Protein AF-0000000069929877 (afdb_homodimer)

pLDDT: mean 87.87, std 16.3, range [26.59, 98.19]

Solvent-accessible surface area (backbone atoms only — not comparable to full-atom values): 12595 Å² total; per-residue (Å²): 92,27,38,34,35,33,43,46,73,40,56,83,46,68,69,55,29,47,52,49,18,48,50,38,52,77,65,57,49,40,29,42,38,39,31,21,38,48,36,64,62,85,49,71,63,65,52,56,63,29,50,81,60,89,61,72,45,72,52,72,32,52,19,86,49,88,77,20,17,38,38,38,38,32,30,53,82,47,44,39,78,74,48,73,51,72,51,88,49,36,39,39,41,32,29,21,42,67,80,71,38,62,36,34,40,35,42,33,49,54,79,78,57,74,63,63,60,64,80,101,93,27,37,35,36,33,44,46,73,40,56,83,47,67,69,55,30,47,53,50,18,47,50,37,52,76,64,57,49,39,30,39,39,40,31,21,38,47,35,64,63,87,49,73,63,66,54,58,62,28,49,81,61,89,61,71,45,73,51,73,30,52,19,86,49,88,80,20,18,39,37,40,39,32,29,55,83,47,44,39,77,74,47,74,52,72,52,86,51,35,39,39,40,31,28,22,42,68,80,71,38,61,38,34,40,36,41,33,49,54,78,81,56,74,64,64,60,65,80,102

InterPro domains:
  IPR004808 AP endonuclease 1 [PTHR22748] (1-114)
  IPR036691 Endonuclease/exonuclease/phosphatase superfamily [G3DSA:3.60.10.10] (1-120)
  IPR036691 Endonuclease/exonuclease/phosphatase superfamily [SSF56219] (1-114)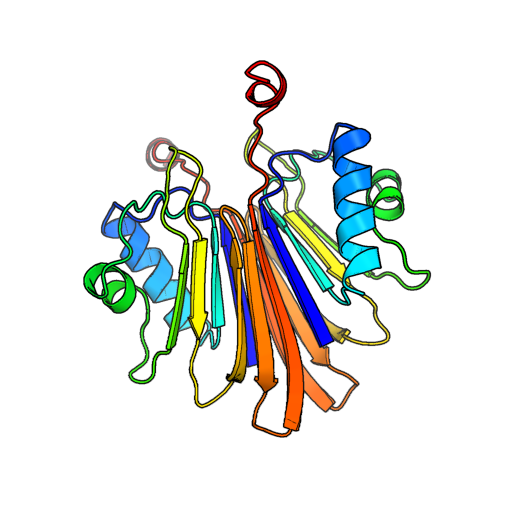

Nearest PDB structures (foldseek):
  2v0r-assembly2_B  TM=7.976E-01  e=5.842E-07  Homo sapiens
  6bov-assembly1_A  TM=6.792E-01  e=7.422E-05  Homo sapiens
  2j63-assembly2_B  TM=7.238E-01  e=2.782E-04  Leishmania major
  7cd5-assembly1_A  TM=6.668E-01  e=5.918E-04  Mus musculus
  5wn5-assembly2_A  TM=6.372E-01  e=1.110E-03  Homo sapiens

Sequence (240 aa):
MKTLSWNIRGVGRPEKRRKIRNLLLDKAIDMALLQETKQSSTTNLWVKSIWPRDKIELMSVDAVGPADGLICIWDPEVFQLSECCSSRNLILLSGKIHNSFDYVIVNTYAPNDVLRRRKLMKTLSWNIRGVGRPEKRRKIRNLLLDKAIDMALLQETKQSSTTNLWVKSIWPRDKIELMSVDAVGPADGLICIWDPEVFQLSECCSSRNLILLSGKIHNSFDYVIVNTYAPNDVLRRRKL

Organism: Camellia sinensis (NCBI:txid4442)

Structure (mmCIF, N/CA/C/O backbone):
data_AF-0000000069929877-model_v1
#
loop_
_entity.id
_entity.type
_entity.pdbx_description
1 polymer 'Endonuclease/exonuclease/phosphatase domain-containing protein'
#
loop_
_atom_site.group_PDB
_atom_site.id
_atom_site.type_symbol
_atom_site.label_atom_id
_atom_site.label_alt_id
_atom_site.label_comp_id
_atom_site.label_asym_id
_atom_site.label_entity_id
_atom_site.label_seq_id
_atom_site.pdbx_PDB_ins_code
_atom_site.Cartn_x
_atom_site.Cartn_y
_atom_site.Cartn_z
_atom_site.occupancy
_atom_site.B_iso_or_equiv
_atom_site.auth_seq_id
_atom_site.auth_comp_id
_atom_site.auth_asym_id
_atom_site.auth_atom_id
_atom_site.pdbx_PDB_model_num
ATOM 1 N N . MET A 1 1 ? -1.826 -10.406 -11.586 1 95.69 1 MET A N 1
ATOM 2 C CA . MET A 1 1 ? -2.469 -9.625 -10.531 1 95.69 1 MET A CA 1
ATOM 3 C C . MET A 1 1 ? -1.85 -8.234 -10.43 1 95.69 1 MET A C 1
ATOM 5 O O . MET A 1 1 ? -0.633 -8.086 -10.555 1 95.69 1 MET A O 1
ATOM 9 N N . LYS A 1 2 ? -2.686 -7.227 -10.32 1 97.75 2 LYS A N 1
ATOM 10 C CA . LYS A 1 2 ? -2.26 -5.836 -10.203 1 97.75 2 LYS A CA 1
ATOM 11 C C . LYS A 1 2 ? -2.76 -5.219 -8.898 1 97.75 2 LYS A C 1
ATOM 13 O O . LYS A 1 2 ? -3.963 -5.199 -8.633 1 97.75 2 LYS A O 1
ATOM 18 N N . THR A 1 3 ? -1.791 -4.707 -8.055 1 98.19 3 THR A N 1
ATOM 19 C CA . THR A 1 3 ? -2.131 -4.152 -6.75 1 98.19 3 THR A CA 1
ATOM 20 C C . THR A 1 3 ? -1.752 -2.676 -6.676 1 98.19 3 THR A C 1
ATOM 22 O O . THR A 1 3 ? -0.678 -2.281 -7.133 1 98.19 3 THR A O 1
ATOM 25 N N . LEU A 1 4 ? -2.621 -1.92 -6.117 1 97.94 4 LEU A N 1
ATOM 26 C CA . LEU A 1 4 ? -2.379 -0.5 -5.879 1 97.94 4 LEU A CA 1
ATOM 27 C C . LEU A 1 4 ? -2.293 -0.205 -4.387 1 97.94 4 LEU A C 1
ATOM 29 O O . LEU A 1 4 ? -3.158 -0.625 -3.615 1 97.94 4 LEU A O 1
ATOM 33 N N . SER A 1 5 ? -1.231 0.394 -3.973 1 97.81 5 SER A N 1
ATOM 34 C CA . SER A 1 5 ? -1.105 0.993 -2.648 1 97.81 5 SER A CA 1
ATOM 35 C C . SER A 1 5 ? -1.141 2.516 -2.725 1 97.81 5 SER A C 1
ATOM 37 O O . SER A 1 5 ? -0.327 3.127 -3.42 1 97.81 5 SER A O 1
ATOM 39 N N . TRP A 1 6 ? -2.07 3.15 -1.979 1 96.06 6 TRP A N 1
ATOM 40 C CA . TRP A 1 6 ? -2.279 4.582 -2.162 1 96.06 6 TRP A CA 1
ATOM 41 C C . TRP A 1 6 ? -2.613 5.258 -0.838 1 96.06 6 TRP A C 1
ATOM 43 O O . TRP A 1 6 ? -3.656 4.984 -0.24 1 96.06 6 TRP A O 1
ATOM 53 N N . ASN A 1 7 ? -1.769 6.121 -0.373 1 93.94 7 ASN A N 1
ATOM 54 C CA . ASN A 1 7 ? -2.184 7.074 0.651 1 93.94 7 ASN A CA 1
ATOM 55 C C . ASN A 1 7 ? -3.025 8.203 0.06 1 93.94 7 ASN A C 1
ATOM 57 O O . ASN A 1 7 ? -2.484 9.148 -0.518 1 93.94 7 ASN A O 1
ATOM 61 N N . ILE A 1 8 ? -4.297 8.164 0.306 1 91.5 8 ILE A N 1
ATOM 62 C CA . ILE A 1 8 ? -5.203 9.016 -0.462 1 91.5 8 ILE A CA 1
ATOM 63 C C . ILE A 1 8 ? -5.461 10.312 0.296 1 91.5 8 ILE A C 1
ATOM 65 O O . ILE A 1 8 ? -5.914 11.297 -0.288 1 91.5 8 ILE A O 1
ATOM 69 N N . ARG A 1 9 ? -5.32 10.328 1.611 1 88.56 9 ARG A N 1
ATOM 70 C CA . ARG A 1 9 ? -5.508 11.508 2.451 1 88.56 9 ARG A CA 1
ATOM 71 C C . ARG A 1 9 ? -6.918 12.07 2.299 1 88.56 9 ARG A C 1
ATOM 73 O O . ARG A 1 9 ? -7.09 13.266 2.055 1 88.56 9 ARG A O 1
ATOM 80 N N . GLY A 1 10 ? -7.816 11.219 2.363 1 90.12 10 GLY A N 1
ATOM 81 C CA . GLY A 1 10 ? -9.219 11.594 2.299 1 90.12 10 GLY A CA 1
ATOM 82 C C . GLY A 1 10 ? -9.891 11.18 1.005 1 90.12 10 GLY A C 1
ATOM 83 O O . GLY A 1 10 ? -9.305 11.289 -0.071 1 90.12 10 GLY A O 1
ATOM 84 N N . VAL A 1 11 ? -11.156 10.75 1.059 1 89 11 VAL A N 1
ATOM 85 C CA . VAL A 1 11 ? -11.898 10.328 -0.122 1 89 11 VAL A CA 1
ATOM 86 C C . VAL A 1 11 ? -13.227 11.086 -0.189 1 89 11 VAL A C 1
ATOM 88 O O . VAL A 1 11 ? -14.156 10.664 -0.886 1 89 11 VAL A O 1
ATOM 91 N N . GLY A 1 12 ? -13.305 12.164 0.506 1 85.19 12 GLY A N 1
ATOM 92 C CA . GLY A 1 12 ? -14.562 12.867 0.657 1 85.19 12 GLY A CA 1
ATOM 93 C C . GLY A 1 12 ? -14.961 13.656 -0.58 1 85.19 12 GLY A C 1
ATOM 94 O O . GLY A 1 12 ? -16.141 13.883 -0.827 1 85.19 12 GLY A O 1
ATOM 95 N N . ARG A 1 13 ? -14.102 14.055 -1.345 1 87.88 13 ARG A N 1
ATOM 96 C CA . ARG A 1 13 ? -14.391 14.859 -2.525 1 87.88 13 ARG A CA 1
ATOM 97 C C . ARG A 1 13 ? -14.68 13.977 -3.734 1 87.88 13 ARG A C 1
ATOM 99 O O . ARG A 1 13 ? -13.914 13.062 -4.043 1 87.88 13 ARG A O 1
ATOM 106 N N . PRO A 1 14 ? -15.711 14.305 -4.438 1 90.44 14 PRO A N 1
ATOM 107 C CA . PRO A 1 14 ? -16.078 13.508 -5.609 1 90.44 14 PRO A CA 1
ATOM 108 C C . PRO A 1 14 ? -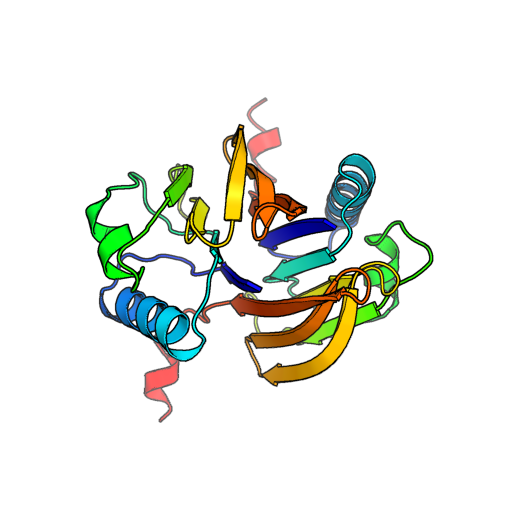14.977 13.469 -6.668 1 90.44 14 PRO A C 1
ATOM 110 O O . PRO A 1 14 ? -14.789 12.445 -7.332 1 90.44 14 PRO A O 1
ATOM 113 N N . GLU A 1 15 ? -14.336 14.555 -6.793 1 90.69 15 GLU A N 1
ATOM 114 C CA . GLU A 1 15 ? -13.266 14.617 -7.781 1 90.69 15 GLU A CA 1
ATOM 115 C C . GLU A 1 15 ? -12.164 13.609 -7.465 1 90.69 15 GLU A C 1
ATOM 117 O O . GLU A 1 15 ? -11.633 12.961 -8.367 1 90.69 15 GLU A O 1
ATOM 122 N N . LYS A 1 16 ? -11.922 13.555 -6.234 1 90.44 16 LYS A N 1
ATOM 123 C CA . LYS A 1 16 ? -10.898 12.609 -5.809 1 90.44 16 LYS A CA 1
ATOM 124 C C . LYS A 1 16 ? -11.359 11.164 -6.023 1 90.44 16 LYS A C 1
ATOM 126 O O . LYS A 1 16 ? -10.586 10.328 -6.496 1 90.44 16 LYS A O 1
ATOM 131 N N . ARG A 1 17 ? -12.531 10.898 -5.746 1 92.94 17 ARG A N 1
ATOM 132 C CA . ARG A 1 17 ? -13.078 9.562 -5.957 1 92.94 17 ARG A CA 1
ATOM 133 C C . ARG A 1 17 ? -13.031 9.18 -7.43 1 92.94 17 ARG A C 1
ATOM 135 O O . ARG A 1 17 ? -12.711 8.039 -7.77 1 92.94 17 ARG A O 1
ATOM 142 N N . ARG A 1 18 ? -13.289 10.094 -8.227 1 93.62 18 ARG A N 1
ATOM 143 C CA . ARG A 1 18 ? -13.242 9.852 -9.664 1 93.62 18 ARG A CA 1
ATOM 144 C C . ARG A 1 18 ? -11.82 9.531 -10.109 1 93.62 18 ARG A C 1
ATOM 146 O O . ARG A 1 18 ? -11.609 8.656 -10.953 1 93.62 18 ARG A O 1
ATOM 153 N N . LYS A 1 19 ? -10.906 10.273 -9.578 1 92.06 19 LYS A N 1
ATOM 154 C CA . LYS A 1 19 ? -9.508 10.031 -9.898 1 92.06 19 LYS A CA 1
ATOM 155 C C . LYS A 1 19 ? -9.086 8.625 -9.492 1 92.06 19 LYS A C 1
ATOM 157 O O . LYS A 1 19 ? -8.398 7.93 -10.25 1 92.06 19 LYS A O 1
ATOM 162 N N . ILE A 1 20 ? -9.539 8.234 -8.359 1 93.94 20 ILE A N 1
ATOM 163 C CA . ILE A 1 20 ? -9.234 6.895 -7.871 1 93.94 20 ILE A CA 1
ATOM 164 C C . ILE A 1 20 ? -9.867 5.855 -8.797 1 93.94 20 ILE A C 1
ATOM 166 O O . ILE A 1 20 ? -9.18 4.938 -9.258 1 93.94 20 ILE A O 1
ATOM 170 N N . ARG A 1 21 ? -11.062 6.047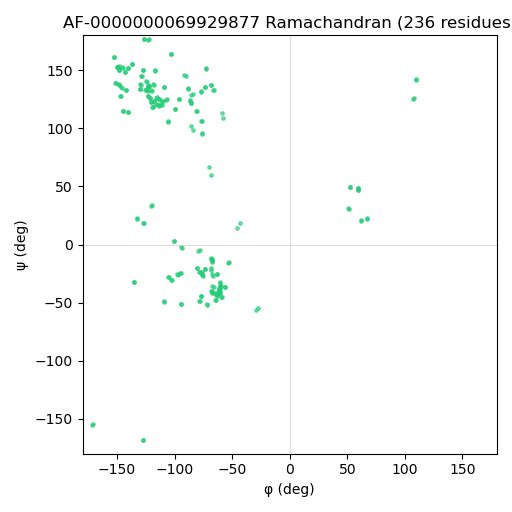 -9.102 1 96 21 ARG A N 1
ATOM 171 C CA . ARG A 1 21 ? -11.773 5.113 -9.969 1 96 21 ARG A CA 1
ATOM 172 C C . ARG A 1 21 ? -11.086 4.996 -11.328 1 96 21 ARG A C 1
ATOM 174 O O . ARG A 1 21 ? -10.922 3.893 -11.852 1 96 21 ARG A O 1
ATOM 181 N N . ASN A 1 22 ? -10.742 6.145 -11.852 1 95.56 22 ASN A N 1
ATOM 182 C CA . ASN A 1 22 ? -10.102 6.148 -13.164 1 95.56 22 ASN A CA 1
ATOM 183 C C . ASN A 1 22 ? -8.773 5.402 -13.141 1 95.56 22 ASN A C 1
ATOM 185 O O . ASN A 1 22 ? -8.453 4.672 -14.078 1 95.56 22 ASN A O 1
ATOM 189 N N . LEU A 1 23 ? -8.039 5.637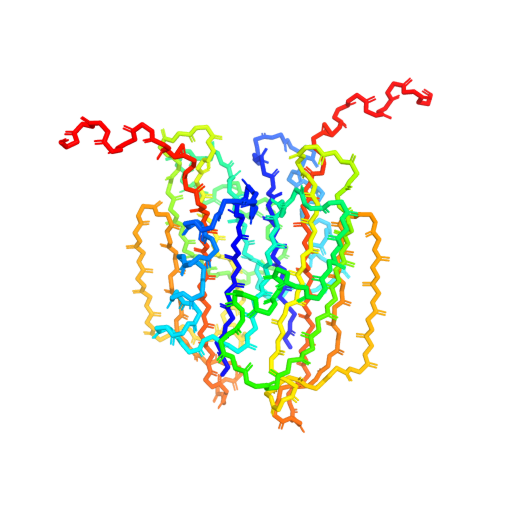 -12.117 1 93.31 23 LEU A N 1
ATOM 190 C CA . LEU A 1 23 ? -6.766 4.934 -12.008 1 93.31 23 LEU A CA 1
ATOM 191 C C . LEU A 1 23 ? -6.98 3.428 -11.898 1 93.31 23 LEU A C 1
ATOM 193 O O . LEU A 1 23 ? -6.281 2.648 -12.555 1 93.31 23 LEU A O 1
ATOM 197 N N . LEU A 1 24 ? -7.926 3.037 -11.102 1 96.5 24 LEU A N 1
ATOM 198 C CA . LEU A 1 24 ? -8.234 1.623 -10.922 1 96.5 24 LEU A CA 1
ATOM 199 C C . LEU A 1 24 ? -8.672 0.994 -12.242 1 96.5 24 LEU A C 1
ATOM 201 O O . LEU A 1 24 ? -8.289 -0.136 -12.555 1 96.5 24 LEU A O 1
ATOM 205 N N . LEU A 1 25 ? -9.422 1.751 -12.953 1 96.44 25 LEU A N 1
ATOM 206 C CA . LEU A 1 25 ? -9.922 1.282 -14.242 1 96.44 25 LEU A CA 1
ATOM 207 C C . LEU A 1 25 ? -8.805 1.233 -15.273 1 96.44 25 LEU A C 1
ATOM 209 O O . LEU A 1 25 ? -8.594 0.204 -15.922 1 96.44 25 LEU A O 1
ATOM 213 N N . ASP A 1 26 ? -8.094 2.334 -15.406 1 94.75 26 ASP A N 1
ATOM 214 C CA . ASP A 1 26 ? -7.059 2.488 -16.422 1 94.75 26 ASP A CA 1
ATOM 215 C C . ASP A 1 26 ? -5.965 1.436 -16.266 1 94.75 26 ASP A C 1
ATOM 217 O O . ASP A 1 26 ? -5.445 0.912 -17.25 1 94.75 26 ASP A O 1
ATOM 221 N N . LYS A 1 27 ? -5.688 1.126 -15.047 1 94.44 27 LYS A N 1
ATOM 222 C CA . LYS A 1 27 ? -4.586 0.201 -14.797 1 94.44 27 LYS A CA 1
ATOM 223 C C . LYS A 1 27 ? -5.102 -1.206 -14.516 1 94.44 27 LYS A C 1
ATOM 225 O O . LYS A 1 27 ? -4.32 -2.111 -14.219 1 94.44 27 LYS A O 1
ATOM 230 N N . ALA A 1 28 ? -6.426 -1.382 -14.602 1 96.94 28 ALA A N 1
ATOM 231 C CA . ALA A 1 28 ? -7.066 -2.676 -14.391 1 96.94 28 ALA A CA 1
ATOM 232 C C . ALA A 1 28 ? -6.625 -3.291 -13.062 1 96.94 28 ALA A C 1
ATOM 234 O O . ALA A 1 28 ? -6.219 -4.453 -13.016 1 96.94 28 ALA A O 1
ATOM 235 N N . ILE A 1 29 ? -6.699 -2.547 -12.055 1 97.94 29 ILE A N 1
ATOM 236 C CA . ILE A 1 29 ? -6.246 -2.951 -10.727 1 97.94 29 ILE A CA 1
ATOM 237 C C . ILE A 1 29 ? -7.156 -4.047 -10.18 1 97.94 29 ILE A C 1
ATOM 239 O O . ILE A 1 29 ? -8.383 -3.957 -10.289 1 97.94 29 ILE A O 1
ATOM 243 N N . ASP A 1 30 ? -6.5 -5.07 -9.562 1 98.19 30 ASP A N 1
ATOM 244 C CA . ASP A 1 30 ? -7.238 -6.195 -8.992 1 98.19 30 ASP A CA 1
ATOM 245 C C . ASP A 1 30 ? -7.441 -6.012 -7.492 1 98.19 30 ASP A C 1
ATOM 247 O O . ASP A 1 30 ? -8.344 -6.613 -6.906 1 98.19 30 ASP A O 1
ATOM 251 N N . MET A 1 31 ? -6.59 -5.277 -6.855 1 98.19 31 MET A N 1
ATOM 252 C CA . MET A 1 31 ? -6.602 -5.047 -5.414 1 98.19 31 MET A CA 1
ATOM 253 C C . MET A 1 31 ? -6.098 -3.646 -5.082 1 98.19 31 MET A C 1
ATOM 255 O O . MET A 1 31 ? -5.043 -3.232 -5.559 1 98.19 31 MET A O 1
ATOM 259 N N . ALA A 1 32 ? -6.859 -2.916 -4.316 1 98.06 32 ALA A N 1
ATOM 260 C CA . ALA A 1 32 ? -6.488 -1.567 -3.896 1 98.06 32 ALA A CA 1
ATOM 261 C C . ALA A 1 32 ? -6.344 -1.484 -2.379 1 98.06 32 ALA A C 1
ATOM 263 O O . ALA A 1 32 ? -7.25 -1.875 -1.64 1 98.06 32 ALA A O 1
ATOM 264 N N . LEU A 1 33 ? -5.18 -1.049 -1.915 1 97.88 33 LEU A N 1
ATOM 265 C CA . LEU A 1 33 ? -4.887 -0.775 -0.511 1 97.88 33 LEU A CA 1
ATOM 266 C C . LEU A 1 33 ? -4.832 0.726 -0.25 1 97.88 33 LEU A C 1
ATOM 268 O O . LEU A 1 33 ? -3.863 1.39 -0.631 1 97.88 33 LEU A O 1
ATOM 272 N N . LEU A 1 34 ? -5.863 1.229 0.389 1 95.88 34 LEU A N 1
ATOM 273 C CA . LEU A 1 34 ? -5.949 2.668 0.606 1 95.88 34 LEU A CA 1
ATOM 274 C C . LEU A 1 34 ? -5.734 3.01 2.076 1 95.88 34 LEU A C 1
ATOM 276 O O . LEU A 1 34 ? -6.242 2.314 2.961 1 95.88 34 LEU A O 1
ATOM 280 N N . GLN A 1 35 ? -4.969 3.994 2.316 1 94 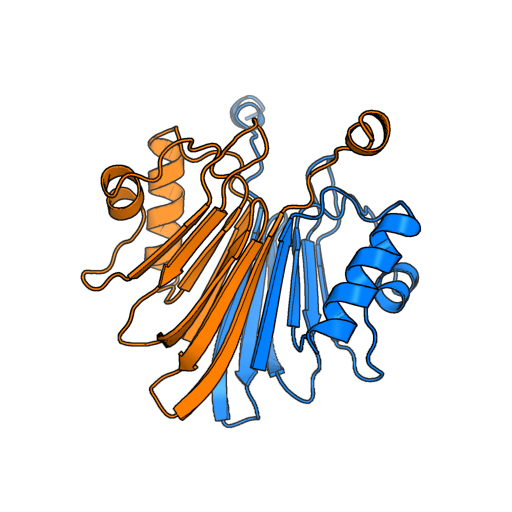35 GLN A N 1
ATOM 281 C CA . GLN A 1 35 ? -4.711 4.508 3.658 1 94 35 GLN A CA 1
ATOM 282 C C . GLN A 1 35 ? -5.207 5.941 3.803 1 94 35 GLN A C 1
ATOM 284 O O . GLN A 1 35 ? -5.262 6.688 2.82 1 94 35 GLN A O 1
ATOM 289 N N . GLU A 1 36 ? -5.621 6.336 5.023 1 91 36 GLU A N 1
ATOM 290 C CA . GLU A 1 36 ? -6.117 7.652 5.406 1 91 36 GLU A CA 1
ATOM 291 C C . GLU A 1 36 ? -7.352 8.039 4.598 1 91 36 GLU A C 1
ATOM 293 O O . GLU A 1 36 ? -7.414 9.133 4.035 1 91 36 GLU A O 1
ATOM 298 N N . THR A 1 37 ? -8.242 7.195 4.516 1 92.19 37 THR A N 1
ATOM 299 C CA . THR A 1 37 ? -9.492 7.48 3.824 1 92.19 37 THR A CA 1
ATOM 300 C C . THR A 1 37 ? -10.258 8.602 4.527 1 92.19 37 THR A C 1
ATOM 302 O O . THR A 1 37 ? -11.086 9.273 3.912 1 92.19 37 THR A O 1
ATOM 305 N N . LYS A 1 38 ? -10.008 8.773 5.832 1 89.56 38 LYS A N 1
ATOM 306 C CA . LYS A 1 38 ? -10.602 9.789 6.695 1 89.56 38 LYS A CA 1
ATOM 307 C C . LYS A 1 38 ? -12.117 9.609 6.785 1 89.56 38 LYS A C 1
ATOM 309 O O . LYS A 1 38 ? -12.844 10.562 7.07 1 89.56 38 LYS A O 1
ATOM 314 N N . GLN A 1 39 ? -12.508 8.336 6.441 1 88.31 39 GLN A N 1
ATOM 315 C CA . GLN A 1 39 ? -13.93 8.016 6.516 1 88.31 39 GLN A CA 1
ATOM 316 C C . GLN A 1 39 ? -14.273 7.34 7.84 1 88.31 39 GLN A C 1
ATOM 318 O O . GLN A 1 39 ? -13.672 6.324 8.195 1 88.31 39 GLN A O 1
ATOM 323 N N . SER A 1 40 ? -15.234 7.859 8.594 1 84.38 40 SER A N 1
ATOM 324 C CA . SER A 1 40 ? -15.656 7.316 9.883 1 84.38 40 SER A CA 1
ATOM 325 C C . SER A 1 40 ? -16.594 6.129 9.695 1 84.38 40 SER A C 1
ATOM 327 O O . SER A 1 40 ? -16.812 5.352 10.633 1 84.38 40 SER A O 1
ATOM 329 N N . SER A 1 41 ? -17.141 6.043 8.641 1 80.12 41 SER A N 1
ATOM 330 C CA . SER A 1 41 ? -18 4.902 8.336 1 80.12 41 SER A CA 1
ATOM 331 C C . SER A 1 41 ? -17.812 4.445 6.895 1 80.12 41 SER A C 1
ATOM 333 O O . SER A 1 41 ? -17.875 5.25 5.965 1 80.12 41 SER A O 1
ATOM 335 N N . THR A 1 42 ? -17.281 3.227 6.938 1 67.12 42 THR A N 1
ATOM 336 C CA . THR A 1 42 ? -17.172 2.668 5.594 1 67.12 42 THR A CA 1
ATOM 337 C C . THR A 1 42 ? -18.547 2.197 5.098 1 67.12 42 THR A C 1
ATOM 339 O O . THR A 1 42 ? -19.141 1.288 5.676 1 67.12 42 THR A O 1
ATOM 342 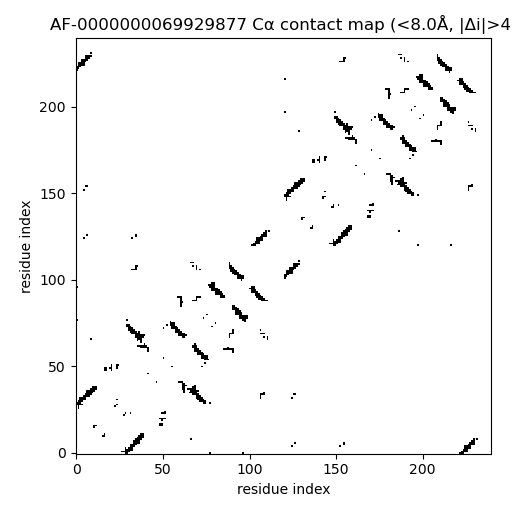N N . THR A 1 43 ? -19.125 3.111 4.352 1 67.94 43 THR A N 1
ATOM 343 C CA . THR A 1 43 ? -20.391 2.705 3.732 1 67.94 43 THR A CA 1
ATOM 344 C C . THR A 1 43 ? -20.141 2.115 2.348 1 67.94 43 THR A C 1
ATOM 346 O O . THR A 1 43 ? -19.156 2.453 1.688 1 67.94 43 THR A O 1
ATOM 349 N N . ASN A 1 44 ? -20.922 1.211 2.051 1 69.88 44 ASN A N 1
ATOM 350 C CA . ASN A 1 44 ? -20.891 0.599 0.726 1 69.88 44 ASN A CA 1
ATOM 351 C C . ASN A 1 44 ? -21 1.647 -0.379 1 69.88 44 ASN A C 1
ATOM 353 O O . ASN A 1 44 ? -20.438 1.466 -1.465 1 69.88 44 ASN A O 1
ATOM 357 N N . LEU A 1 45 ? -21.422 2.85 -0.04 1 76.19 45 LEU A N 1
ATOM 358 C CA . LEU A 1 45 ? -21.75 3.795 -1.104 1 76.19 45 LEU A CA 1
ATOM 359 C C . LEU A 1 45 ? -20.484 4.406 -1.69 1 76.19 45 LEU A C 1
ATOM 361 O O . LEU A 1 45 ? -20.281 4.387 -2.908 1 76.19 45 LEU A O 1
ATOM 365 N N . TRP A 1 46 ? -19.625 4.867 -0.883 1 85.19 46 TRP A N 1
ATOM 366 C CA . TRP A 1 46 ? -18.484 5.535 -1.5 1 85.19 46 TRP A CA 1
ATOM 367 C C . TRP A 1 46 ? -17.516 4.52 -2.082 1 85.19 46 TRP A C 1
ATOM 369 O O . TRP A 1 46 ? -16.828 4.801 -3.074 1 85.19 46 TRP A O 1
ATOM 379 N N . VAL A 1 47 ? -17.484 3.309 -1.591 1 90.75 47 VAL A N 1
ATOM 380 C CA . VAL A 1 47 ? -16.594 2.27 -2.096 1 90.75 47 VAL A CA 1
ATOM 381 C C . VAL A 1 47 ? -17 1.875 -3.51 1 90.75 47 VAL A C 1
ATOM 383 O O . VAL A 1 47 ? -16.156 1.725 -4.395 1 90.75 47 VAL A O 1
ATOM 386 N N . LYS A 1 48 ? -18.297 1.804 -3.701 1 90.75 48 LYS A N 1
ATOM 387 C CA . LYS A 1 48 ? -18.812 1.459 -5.027 1 90.75 48 LYS A CA 1
ATOM 388 C C . LYS A 1 48 ? -18.5 2.562 -6.035 1 90.75 48 LYS A C 1
ATOM 390 O O . LYS A 1 48 ? -18.375 2.297 -7.234 1 90.75 48 LYS A O 1
ATOM 395 N N . SER A 1 49 ? -18.375 3.736 -5.496 1 93.19 49 SER A N 1
ATOM 396 C CA . SER A 1 49 ? -18.094 4.855 -6.391 1 93.19 49 SER A CA 1
ATOM 397 C C . SER A 1 49 ? -16.656 4.816 -6.895 1 93.19 49 SER A C 1
ATOM 399 O O . SER A 1 49 ? -16.344 5.391 -7.938 1 93.19 49 SER A O 1
ATOM 401 N N . ILE A 1 50 ? -15.758 4.141 -6.223 1 94.94 50 ILE A N 1
ATOM 402 C CA . ILE A 1 50 ? -14.367 4.156 -6.656 1 94.94 50 ILE A CA 1
ATOM 403 C C . ILE A 1 50 ? -14.016 2.826 -7.32 1 94.94 50 ILE A C 1
ATOM 405 O O . ILE A 1 50 ? -13.117 2.764 -8.164 1 94.94 50 ILE A O 1
ATOM 409 N N . TRP A 1 51 ? -14.625 1.748 -6.992 1 97.06 51 TRP A N 1
ATOM 410 C CA . TRP A 1 51 ? -14.297 0.423 -7.508 1 97.06 51 TRP A CA 1
ATOM 411 C C . TRP A 1 51 ? -15.016 0.164 -8.828 1 97.06 51 TRP A C 1
ATOM 413 O O . TRP A 1 51 ? -16.25 0.109 -8.883 1 97.06 51 TRP A O 1
ATOM 423 N N . PRO A 1 52 ? -14.344 -0.116 -9.898 1 95.94 52 PRO A N 1
ATOM 424 C CA . PRO A 1 52 ? -14.969 -0.107 -11.227 1 95.94 52 PRO A CA 1
ATOM 425 C C . PRO A 1 52 ? -15.461 -1.487 -11.656 1 95.94 52 PRO A C 1
ATOM 427 O O . PRO A 1 52 ? -16.016 -1.635 -12.742 1 95.94 52 PRO A O 1
ATOM 430 N N . ARG A 1 53 ? -15.289 -2.514 -10.922 1 95.06 53 ARG A N 1
ATOM 431 C CA . ARG A 1 53 ? -15.664 -3.863 -11.328 1 95.06 53 ARG A CA 1
ATOM 432 C C . ARG A 1 53 ? -16.953 -4.309 -10.641 1 95.06 53 ARG A C 1
ATOM 434 O O . ARG A 1 53 ? -17.344 -3.734 -9.625 1 95.06 53 ARG A O 1
ATOM 441 N N . ASP A 1 54 ? -17.531 -5.34 -11.18 1 94.19 54 ASP A N 1
ATOM 442 C CA . ASP A 1 54 ? -18.797 -5.844 -10.641 1 94.19 54 ASP A CA 1
ATOM 443 C C . ASP A 1 54 ? -18.562 -6.648 -9.367 1 94.19 54 ASP A C 1
ATOM 445 O O . ASP A 1 54 ? -19.281 -6.465 -8.375 1 94.19 54 ASP A O 1
ATOM 449 N N . LYS A 1 55 ? -17.562 -7.492 -9.43 1 96.31 55 LYS A N 1
ATOM 450 C CA . LYS A 1 55 ? -17.234 -8.305 -8.258 1 96.31 55 LYS A CA 1
ATOM 451 C C . LYS A 1 55 ? -16.344 -7.547 -7.285 1 96.31 55 LYS A C 1
ATOM 453 O O . LYS A 1 55 ? -15.375 -6.898 -7.699 1 96.31 55 LYS A O 1
ATOM 458 N N . ILE A 1 56 ? -16.797 -7.57 -6.055 1 96.19 56 ILE A N 1
ATOM 459 C CA . ILE A 1 56 ? -16.062 -6.77 -5.07 1 96.19 56 ILE A CA 1
ATOM 460 C C . ILE A 1 56 ? -16.109 -7.461 -3.711 1 96.19 56 ILE A C 1
ATOM 462 O O . ILE A 1 56 ? -17.141 -8.016 -3.318 1 96.19 56 ILE A O 1
ATOM 466 N N . GLU A 1 57 ? -15 -7.508 -3.055 1 96.62 57 GLU A N 1
ATOM 467 C CA . GLU A 1 57 ? -14.875 -7.723 -1.617 1 96.62 57 GLU A CA 1
ATOM 468 C C . GLU A 1 57 ? -14.016 -6.641 -0.969 1 96.62 57 GLU A C 1
ATOM 470 O O . GLU A 1 57 ? -13.195 -6.012 -1.637 1 96.62 57 GLU A O 1
ATOM 475 N N . LEU A 1 58 ? -14.297 -6.352 0.281 1 96.31 58 LEU A N 1
ATOM 476 C CA . LEU A 1 58 ? -13.531 -5.293 0.934 1 96.31 58 LEU A CA 1
ATOM 477 C C . LEU A 1 58 ? -13.422 -5.547 2.434 1 96.31 58 LEU A C 1
ATOM 479 O O . LEU A 1 58 ? -14.203 -6.32 2.994 1 96.31 58 LEU A O 1
ATOM 483 N N . MET A 1 59 ? -12.43 -5.074 3.004 1 95.31 59 MET A N 1
ATOM 484 C CA . MET A 1 59 ? -12.219 -4.934 4.441 1 95.31 59 MET A CA 1
ATOM 485 C C . MET A 1 59 ? -11.773 -3.521 4.793 1 95.31 59 MET A C 1
ATOM 487 O O . MET A 1 59 ? -10.922 -2.947 4.109 1 95.31 59 MET A O 1
ATOM 491 N N . SER A 1 60 ? -12.414 -2.967 5.855 1 94.75 60 SER A N 1
ATOM 492 C CA . SER A 1 60 ? -12.078 -1.586 6.188 1 94.75 60 SER A CA 1
ATOM 493 C C . SER A 1 60 ? -11.922 -1.403 7.695 1 94.75 60 SER A C 1
ATOM 495 O O . SER A 1 60 ? -12.414 -2.221 8.477 1 94.75 60 SER A O 1
ATOM 497 N N . VAL A 1 61 ? -11.18 -0.423 8.031 1 92.5 61 VAL A N 1
ATOM 498 C CA . VAL A 1 61 ? -11.086 0.125 9.383 1 92.5 61 VAL A CA 1
ATOM 499 C C . VAL A 1 61 ? -11.469 1.604 9.367 1 92.5 61 VAL A C 1
ATOM 501 O O . VAL A 1 61 ? -10.875 2.396 8.633 1 92.5 61 VAL A O 1
ATOM 504 N N . ASP A 1 62 ? -12.398 1.921 10.203 1 90.88 62 ASP A N 1
ATOM 505 C CA . ASP A 1 62 ? -12.938 3.277 10.211 1 90.88 62 ASP A CA 1
ATOM 506 C C . ASP A 1 62 ? -11.938 4.262 10.812 1 90.88 62 ASP A C 1
ATOM 508 O O . ASP A 1 62 ? -11.188 3.91 11.727 1 90.88 62 ASP A O 1
ATOM 512 N N . ALA A 1 63 ? -12.125 5.465 10.289 1 89.19 63 ALA A N 1
ATOM 513 C CA . ALA A 1 63 ? -11.297 6.527 10.859 1 89.19 63 ALA A CA 1
ATOM 514 C C . ALA A 1 63 ? -11.836 6.977 12.211 1 89.19 63 ALA A C 1
ATOM 516 O O . ALA A 1 63 ? -13.047 7.164 12.375 1 89.19 63 ALA A O 1
ATOM 517 N N . VAL A 1 64 ? -10.914 7.039 13.102 1 82.19 64 VAL A N 1
ATOM 518 C CA . VAL A 1 64 ? -11.25 7.617 14.398 1 82.19 64 VAL A CA 1
ATOM 519 C C . VAL A 1 64 ? -10.703 9.039 14.492 1 82.19 64 VAL A C 1
ATOM 521 O O . VAL A 1 64 ? -11.344 9.922 15.07 1 82.19 64 VAL A O 1
ATOM 524 N N . GLY A 1 65 ? -9.531 9.352 13.781 1 79.06 65 GLY A N 1
ATOM 525 C CA . GLY A 1 65 ? -8.922 10.664 13.688 1 79.06 65 GLY A CA 1
ATOM 526 C C . GLY A 1 65 ? -8.68 11.109 12.258 1 79.06 65 GLY A C 1
ATOM 527 O O . GLY A 1 65 ? -9 10.391 11.312 1 79.06 65 GLY A O 1
ATOM 528 N N . PRO A 1 66 ? -8.195 12.297 12.109 1 74.62 66 PRO A N 1
ATOM 529 C CA . PRO A 1 66 ? -8.078 12.938 10.797 1 74.62 66 PRO A CA 1
ATOM 530 C C . PRO A 1 66 ? -7.055 12.258 9.898 1 74.62 66 PRO A C 1
ATOM 532 O O . PRO A 1 66 ? -7.027 12.5 8.688 1 74.62 66 PRO A O 1
ATOM 535 N N . ALA A 1 67 ? -6.301 11.422 10.492 1 70.38 67 ALA A N 1
ATOM 536 C CA . ALA A 1 67 ? -5.262 10.766 9.703 1 70.38 67 ALA A CA 1
ATOM 537 C C . ALA A 1 67 ? -5.441 9.25 9.719 1 70.38 67 ALA A C 1
ATOM 539 O O . ALA A 1 67 ? -4.469 8.5 9.617 1 70.38 67 ALA A O 1
ATOM 540 N N . ASP A 1 68 ? -6.758 8.938 9.773 1 85 68 ASP A N 1
ATOM 541 C CA . ASP A 1 68 ? -7.031 7.512 9.945 1 85 68 ASP A CA 1
ATOM 542 C C . ASP A 1 68 ? -7.914 6.984 8.812 1 85 68 ASP A C 1
ATOM 544 O O . ASP A 1 68 ? -8.312 7.738 7.926 1 85 68 ASP A O 1
ATOM 548 N N . GLY A 1 69 ? -8.094 5.629 8.914 1 92.12 69 GLY A N 1
ATOM 549 C CA . GLY A 1 69 ? -8.969 4.953 7.973 1 92.12 69 GLY A CA 1
ATOM 550 C C . GLY A 1 69 ? -8.227 4.098 6.965 1 92.12 69 GLY A C 1
ATOM 551 O O . GLY A 1 69 ? -7.328 4.586 6.277 1 92.12 69 GLY A O 1
ATOM 552 N N . LEU A 1 70 ? -8.594 2.891 6.895 1 95.06 70 LEU A N 1
ATOM 553 C CA . LEU A 1 70 ? -8.016 1.917 5.977 1 95.06 70 LEU A CA 1
ATOM 554 C C . LEU A 1 70 ? -9.102 1.199 5.184 1 95.06 70 LEU A C 1
ATOM 556 O O . LEU A 1 70 ? -10.188 0.942 5.703 1 95.06 70 LEU A O 1
ATOM 560 N N . ILE A 1 71 ? -8.727 0.928 3.975 1 95.69 71 ILE A N 1
ATOM 561 C CA . ILE A 1 71 ? -9.602 0.003 3.262 1 95.69 71 ILE A CA 1
ATOM 562 C C . ILE A 1 71 ? -8.781 -0.833 2.283 1 95.69 71 ILE A C 1
ATOM 564 O O . ILE A 1 71 ? -7.859 -0.323 1.646 1 95.69 71 ILE A O 1
ATOM 568 N N . CYS A 1 72 ? -9.062 -2.1 2.223 1 97.44 72 CYS A N 1
ATOM 569 C CA . CYS A 1 72 ? -8.633 -3.021 1.176 1 97.44 72 CYS A CA 1
ATOM 570 C C . CYS A 1 72 ? -9.812 -3.461 0.319 1 97.44 72 CYS A C 1
ATOM 572 O O . CYS A 1 72 ? -10.836 -3.914 0.843 1 97.44 72 CYS A O 1
ATOM 574 N N . ILE A 1 73 ? -9.695 -3.232 -0.957 1 97.56 73 ILE A N 1
ATOM 575 C CA . ILE A 1 73 ? -10.727 -3.635 -1.908 1 97.56 73 ILE A CA 1
ATOM 576 C C . ILE A 1 73 ? -10.117 -4.559 -2.965 1 97.56 73 ILE A C 1
ATOM 578 O O . ILE A 1 73 ? -9.031 -4.297 -3.475 1 97.56 73 ILE A O 1
ATOM 582 N N . TRP A 1 74 ? -10.852 -5.648 -3.283 1 97.88 74 TRP A N 1
ATOM 583 C CA . TRP A 1 74 ? -10.242 -6.527 -4.277 1 97.88 74 TRP A CA 1
ATOM 584 C C . TRP A 1 74 ? -11.305 -7.293 -5.055 1 97.88 74 TRP A C 1
ATOM 586 O O . TRP A 1 74 ? -12.477 -7.297 -4.676 1 97.88 74 TRP A O 1
ATOM 596 N N . ASP A 1 75 ? -10.922 -7.805 -6.203 1 97.94 75 ASP A N 1
ATOM 597 C CA . ASP A 1 75 ? -11.711 -8.734 -7.012 1 97.94 75 ASP A CA 1
ATOM 598 C C . ASP A 1 75 ? -11.586 -10.164 -6.48 1 97.94 75 ASP A C 1
ATOM 600 O O . ASP A 1 75 ? -10.516 -10.766 -6.559 1 97.94 75 ASP A O 1
ATOM 604 N N . PRO A 1 76 ? -12.688 -10.75 -5.988 1 97.56 76 PRO A N 1
ATOM 605 C CA . PRO A 1 76 ? -12.609 -12.086 -5.391 1 97.56 76 PRO A CA 1
ATOM 606 C C . PRO A 1 76 ? -12.305 -13.18 -6.418 1 97.56 76 PRO A C 1
ATOM 608 O O . PRO A 1 76 ? -11.961 -14.305 -6.047 1 97.56 76 PRO A O 1
ATOM 611 N N . GLU A 1 77 ? -12.391 -12.867 -7.664 1 97.12 77 GLU A N 1
ATOM 612 C CA . GLU A 1 77 ? -12.039 -13.836 -8.695 1 97.12 77 GLU A CA 1
ATOM 613 C C . GLU A 1 77 ? -10.523 -13.938 -8.867 1 97.12 77 GLU A C 1
ATOM 615 O O . GLU A 1 77 ? -10.023 -14.922 -9.406 1 97.12 77 GLU A O 1
ATOM 620 N N . VAL A 1 78 ? -9.875 -12.891 -8.484 1 96.69 78 VAL A N 1
ATOM 621 C CA . VAL A 1 78 ? -8.422 -12.867 -8.594 1 96.69 78 VAL A CA 1
ATOM 622 C C . VAL A 1 78 ? -7.797 -13.312 -7.27 1 96.69 78 VAL A C 1
ATOM 624 O O . VAL A 1 78 ? -6.918 -14.18 -7.25 1 96.69 78 VAL A O 1
ATOM 627 N N . PHE A 1 79 ? -8.211 -12.719 -6.188 1 97.69 79 PHE A N 1
ATOM 628 C CA . PHE A 1 79 ? -7.746 -13.047 -4.848 1 97.69 79 PHE A CA 1
ATOM 629 C C . PHE A 1 79 ? -8.867 -13.648 -4.012 1 97.69 79 PHE A C 1
ATOM 631 O O . PHE A 1 79 ? -9.891 -13.008 -3.783 1 97.69 79 PHE A O 1
ATOM 638 N N . GLN A 1 80 ? -8.641 -14.867 -3.584 1 98 80 GLN A N 1
ATOM 639 C CA . GLN A 1 80 ? -9.609 -15.555 -2.734 1 98 80 GLN A CA 1
ATOM 640 C C . GLN A 1 80 ? -9.195 -15.484 -1.267 1 98 80 GLN A C 1
ATOM 642 O O . GLN A 1 80 ? -8.203 -16.094 -0.867 1 98 80 GLN A O 1
ATOM 647 N N . LEU A 1 81 ? -9.969 -14.867 -0.496 1 98 81 LEU A N 1
ATOM 648 C CA . LEU A 1 81 ? -9.672 -14.648 0.915 1 98 81 LEU A CA 1
ATOM 649 C C . LEU A 1 81 ? -9.844 -15.93 1.714 1 98 81 LEU A C 1
ATOM 651 O O . LEU A 1 81 ? -10.836 -16.641 1.541 1 98 81 LEU A O 1
ATOM 655 N N . SER A 1 82 ? -8.93 -16.203 2.568 1 97.94 82 SER A N 1
ATOM 656 C CA . SER A 1 82 ? -9.023 -17.328 3.49 1 97.94 82 SER A CA 1
ATOM 657 C C . SER A 1 82 ? -9.242 -16.859 4.922 1 97.94 82 SER A C 1
ATOM 659 O O . SER A 1 82 ? -10.117 -17.375 5.629 1 97.94 82 SER A O 1
ATOM 661 N N . GLU A 1 83 ? -8.406 -15.906 5.332 1 97.31 83 GLU A N 1
ATOM 662 C CA . GLU A 1 83 ? -8.461 -15.344 6.68 1 97.31 83 GLU A CA 1
ATOM 663 C C . GLU A 1 83 ? -8.156 -13.852 6.668 1 97.31 83 GLU A C 1
ATOM 665 O O . GLU A 1 83 ? -7.445 -13.359 5.789 1 97.31 83 GLU A O 1
ATOM 670 N N . CYS A 1 84 ? -8.812 -13.188 7.625 1 96.69 84 CYS A N 1
ATOM 671 C CA . CYS A 1 84 ? -8.523 -11.773 7.781 1 96.69 84 CYS A CA 1
ATOM 672 C C . CYS A 1 84 ? -8.586 -11.359 9.25 1 96.69 84 CYS A C 1
ATOM 674 O O . CYS A 1 84 ? -9.242 -12.023 10.055 1 96.69 84 CYS A O 1
ATOM 676 N N . CYS A 1 85 ? -7.848 -10.367 9.547 1 95.62 85 CYS A N 1
ATOM 677 C CA . CYS A 1 85 ? -7.902 -9.719 10.852 1 95.62 85 CYS A CA 1
ATOM 678 C C . CYS A 1 85 ? -7.594 -8.227 10.734 1 95.62 85 CYS A C 1
ATOM 680 O O . CYS A 1 85 ? -6.996 -7.789 9.75 1 95.62 85 CYS A O 1
ATOM 682 N N . SER A 1 86 ? -8.188 -7.492 11.633 1 93.88 86 SER A N 1
ATOM 683 C CA . SER A 1 86 ? -7.926 -6.055 11.633 1 93.88 86 SER A CA 1
ATOM 684 C C . SER A 1 86 ? -7.801 -5.516 13.055 1 93.88 86 SER A C 1
ATOM 686 O O . SER A 1 86 ? -8.281 -6.141 14 1 93.88 86 SER A O 1
ATOM 688 N N . SER A 1 87 ? -7.035 -4.465 13.156 1 91.69 87 SER A N 1
ATOM 689 C CA . SER A 1 87 ? -6.961 -3.621 14.344 1 91.69 87 SER A CA 1
ATOM 690 C C . SER A 1 87 ? -7.191 -2.154 14 1 91.69 87 SER A C 1
ATOM 692 O O . SER A 1 87 ? -7.609 -1.832 12.883 1 91.69 87 SER A O 1
ATOM 694 N N . ARG A 1 88 ? -6.93 -1.287 14.914 1 87.25 88 ARG A N 1
ATOM 695 C CA . ARG A 1 88 ? -7.211 0.133 14.727 1 87.25 88 ARG A CA 1
ATOM 696 C C . ARG A 1 88 ? -6.438 0.693 13.539 1 87.25 88 ARG A C 1
ATOM 698 O O . ARG A 1 88 ? -6.941 1.545 12.805 1 87.25 88 ARG A O 1
ATOM 705 N N . ASN A 1 89 ? -5.254 0.153 13.289 1 91.31 89 ASN A N 1
ATOM 706 C CA . ASN A 1 89 ? -4.422 0.781 12.273 1 91.31 89 ASN A CA 1
ATOM 707 C C . ASN A 1 89 ? -3.85 -0.25 11.305 1 91.31 89 ASN A C 1
ATOM 709 O O . ASN A 1 89 ? -2.822 -0.007 10.664 1 91.31 89 ASN A O 1
ATOM 713 N N . LEU A 1 90 ? -4.547 -1.419 11.25 1 93.88 90 LEU A N 1
ATOM 714 C CA . LEU A 1 90 ? -3.961 -2.48 10.438 1 93.88 90 LEU A CA 1
ATOM 715 C C . LEU A 1 90 ? -5.043 -3.4 9.883 1 93.88 90 LEU A C 1
ATOM 717 O O . LEU A 1 90 ? -5.984 -3.758 10.594 1 93.88 90 LEU A O 1
ATOM 721 N N . ILE A 1 91 ? -4.879 -3.771 8.68 1 96.19 91 ILE A N 1
ATOM 722 C CA . ILE A 1 91 ? -5.652 -4.844 8.07 1 96.19 91 ILE A CA 1
ATOM 723 C C . ILE A 1 91 ? -4.707 -5.922 7.539 1 96.19 91 ILE A C 1
ATOM 725 O O . ILE A 1 91 ? -3.732 -5.621 6.848 1 96.19 91 ILE A O 1
ATOM 729 N N . LEU A 1 92 ? -4.953 -7.141 7.926 1 97.25 92 LEU A N 1
ATOM 730 C CA . LEU A 1 92 ? -4.227 -8.297 7.414 1 97.25 92 LEU A CA 1
ATOM 731 C C . LEU A 1 92 ? -5.156 -9.227 6.648 1 97.25 92 LEU A C 1
ATOM 733 O O . LEU A 1 92 ? -6.207 -9.625 7.156 1 97.25 92 LEU A O 1
ATOM 737 N N . LEU A 1 93 ? -4.758 -9.523 5.406 1 98.19 93 LEU A N 1
ATOM 738 C CA . LEU A 1 93 ? -5.496 -10.469 4.578 1 98.19 93 LEU A CA 1
ATOM 739 C C . LEU A 1 93 ? -4.609 -11.648 4.184 1 98.19 93 LEU A C 1
ATOM 741 O O . LEU A 1 93 ? -3.459 -11.453 3.779 1 98.19 93 LEU A O 1
ATOM 745 N N . SER A 1 94 ? -5.121 -12.797 4.348 1 97.94 94 SER A N 1
ATOM 746 C CA . SER A 1 94 ? -4.465 -14 3.855 1 97.94 94 SER A CA 1
ATOM 747 C C . SER A 1 94 ? -5.375 -14.781 2.912 1 97.94 94 SER A C 1
ATOM 749 O O . SER A 1 94 ? -6.562 -14.961 3.191 1 97.94 94 SER A O 1
ATOM 751 N N . GLY A 1 95 ? -4.762 -15.156 1.771 1 97.62 95 GLY A N 1
ATOM 752 C CA . GLY A 1 95 ? -5.535 -15.914 0.804 1 97.62 95 GLY A CA 1
ATOM 753 C C . GLY A 1 95 ? -4.699 -16.469 -0.334 1 97.62 95 GLY A C 1
ATOM 754 O O . GLY A 1 95 ? -3.521 -16.781 -0.148 1 97.62 95 GLY A O 1
ATOM 755 N N . LYS A 1 96 ? -5.43 -16.672 -1.477 1 96.62 96 LYS A N 1
ATOM 756 C CA . LYS A 1 96 ? -4.754 -17.234 -2.643 1 96.62 96 LYS A CA 1
ATOM 757 C C . LYS A 1 96 ? -5.031 -16.406 -3.895 1 96.62 96 LYS A C 1
ATOM 759 O O . LYS A 1 96 ? -6.156 -15.945 -4.105 1 96.62 96 LYS A O 1
ATOM 764 N N . ILE A 1 97 ? -3.975 -16.219 -4.664 1 94.06 97 ILE A N 1
ATOM 765 C CA . ILE A 1 97 ? -4.133 -15.609 -5.984 1 94.06 97 ILE A CA 1
ATOM 766 C C . ILE A 1 97 ? -4.453 -16.688 -7.012 1 94.06 97 ILE A C 1
ATOM 768 O O . ILE A 1 97 ? -3.729 -17.688 -7.125 1 94.06 97 ILE A O 1
ATOM 772 N N . HIS A 1 98 ? -5.539 -16.547 -7.707 1 91.5 98 HIS A N 1
ATOM 773 C CA . HIS A 1 98 ? -6.008 -17.484 -8.727 1 91.5 98 HIS A CA 1
ATOM 774 C C . HIS A 1 98 ? -6.047 -18.906 -8.18 1 91.5 98 HIS A C 1
ATOM 776 O O . HIS A 1 98 ? -5.59 -19.844 -8.844 1 91.5 98 HIS A O 1
ATOM 782 N N . ASN A 1 99 ? -6.27 -19.031 -7.004 1 85.44 99 ASN A N 1
ATOM 783 C CA . ASN A 1 99 ? -6.469 -20.297 -6.316 1 85.44 99 ASN A CA 1
ATOM 784 C C . ASN A 1 99 ? -5.191 -21.141 -6.297 1 85.44 99 ASN A C 1
ATOM 786 O O . ASN A 1 99 ? -5.25 -22.359 -6.277 1 85.44 99 ASN A O 1
ATOM 790 N N . SER A 1 100 ? -4.082 -20.516 -6.43 1 88.25 100 SER A N 1
ATOM 791 C CA . SER A 1 100 ? -2.873 -21.312 -6.559 1 88.25 100 SER A CA 1
ATOM 792 C C . SER A 1 100 ? -1.743 -20.766 -5.699 1 88.25 100 SER A C 1
ATOM 794 O O . SER A 1 100 ? -0.971 -21.516 -5.105 1 88.25 100 SER A O 1
ATOM 796 N N . PHE A 1 101 ? -1.78 -19.469 -5.562 1 91.38 101 PHE A N 1
ATOM 797 C CA . PHE A 1 101 ? -0.623 -18.844 -4.938 1 91.38 101 PHE A CA 1
ATOM 798 C C . PHE A 1 101 ? -1.013 -18.172 -3.621 1 91.38 101 PHE A C 1
ATOM 800 O O . PHE A 1 101 ? -1.908 -17.328 -3.588 1 91.38 101 PHE A O 1
ATOM 807 N N . ASP A 1 102 ? -0.284 -18.719 -2.488 1 94.38 102 ASP A N 1
ATOM 808 C CA . ASP A 1 102 ? -0.548 -18.094 -1.188 1 94.38 102 ASP A CA 1
ATOM 809 C C . ASP A 1 102 ? -0.06 -16.656 -1.152 1 94.38 102 ASP A C 1
ATOM 811 O O . ASP A 1 102 ? 1.063 -16.359 -1.568 1 94.38 102 ASP A O 1
ATOM 815 N N . TYR A 1 103 ? -0.948 -15.805 -0.657 1 96.19 103 TYR A N 1
ATOM 816 C CA . TYR A 1 103 ? -0.636 -14.375 -0.64 1 96.19 103 TYR A CA 1
ATOM 817 C C . TYR A 1 103 ? -1.163 -13.719 0.629 1 96.19 103 TYR A C 1
ATOM 819 O O . TYR A 1 103 ? -2.287 -13.992 1.058 1 96.19 103 TYR A O 1
ATOM 827 N N . VAL A 1 104 ? -0.288 -12.914 1.27 1 97 104 VAL A N 1
ATOM 828 C CA . VAL A 1 104 ? -0.64 -12.172 2.477 1 97 104 VAL A CA 1
ATOM 829 C C . VAL A 1 104 ? -0.411 -10.68 2.254 1 97 104 VAL A C 1
ATOM 831 O O . VAL A 1 104 ? 0.62 -10.281 1.707 1 97 104 VAL A O 1
ATOM 834 N N . ILE A 1 105 ? -1.363 -9.93 2.695 1 96.94 105 ILE A N 1
ATOM 835 C CA . ILE A 1 105 ? -1.289 -8.477 2.572 1 96.94 105 ILE A CA 1
ATOM 836 C C . ILE A 1 105 ? -1.47 -7.832 3.945 1 96.94 105 ILE A C 1
ATOM 838 O O . ILE A 1 105 ? -2.367 -8.211 4.703 1 96.94 105 ILE A O 1
ATOM 842 N N . VAL A 1 106 ? -0.61 -6.906 4.207 1 96.62 106 VAL A N 1
ATOM 843 C CA . VAL A 1 106 ? -0.744 -6.055 5.387 1 96.62 106 VAL A CA 1
ATOM 844 C C . VAL A 1 106 ? -0.875 -4.594 4.961 1 96.62 106 VAL A C 1
ATOM 846 O O . VAL A 1 106 ? -0.015 -4.07 4.25 1 96.62 106 VAL A O 1
ATOM 849 N N . ASN A 1 107 ? -1.97 -4.012 5.289 1 97.31 107 ASN A N 1
ATOM 850 C CA . ASN A 1 107 ? -2.23 -2.598 5.039 1 97.31 107 ASN A CA 1
ATOM 851 C C . ASN A 1 107 ? -2.293 -1.8 6.336 1 97.31 107 ASN A C 1
ATOM 853 O O . ASN A 1 107 ? -3.109 -2.092 7.211 1 97.31 107 ASN A O 1
ATOM 857 N N . THR A 1 108 ? -1.423 -0.782 6.492 1 94 108 THR A N 1
ATOM 858 C CA . THR A 1 108 ? -1.365 -0.116 7.789 1 94 108 THR A CA 1
ATOM 859 C C . THR A 1 108 ? -0.98 1.352 7.629 1 94 108 THR A C 1
ATOM 861 O O . THR A 1 108 ? -0.398 1.737 6.613 1 94 108 THR A O 1
ATOM 864 N N . TYR A 1 109 ? -1.386 2.172 8.539 1 88.62 109 TYR A N 1
ATOM 865 C CA . TYR A 1 109 ? -0.863 3.525 8.695 1 88.62 109 TYR A CA 1
ATOM 866 C C . TYR A 1 109 ? -0.337 3.746 10.109 1 88.62 109 TYR A C 1
ATOM 868 O O . TYR A 1 109 ? -0.743 3.055 11.047 1 88.62 109 TYR A O 1
ATOM 876 N N . ALA A 1 110 ? 0.904 4.516 10.289 1 72.69 110 ALA A N 1
ATOM 877 C CA . ALA A 1 110 ? 1.56 4.758 11.57 1 72.69 110 ALA A CA 1
ATOM 878 C C . ALA A 1 110 ? 0.945 5.961 12.281 1 72.69 110 ALA A C 1
ATOM 880 O O . ALA A 1 110 ? 1.146 7.105 11.867 1 72.69 110 ALA A O 1
ATOM 881 N N . PRO A 1 111 ? 0.003 5.699 13.258 1 60.38 111 PRO A N 1
ATOM 882 C CA . PRO A 1 111 ? -0.459 6.902 13.945 1 60.38 111 PRO A CA 1
ATOM 883 C C . PRO A 1 111 ? 0.682 7.684 14.602 1 60.38 111 PRO A C 1
ATOM 885 O O . PRO A 1 111 ? 1.688 7.094 15 1 60.38 111 PRO A O 1
ATOM 888 N N . ASN A 1 112 ? 1.152 8.875 14.18 1 47.56 112 ASN A N 1
ATOM 889 C CA . ASN A 1 112 ? 2.127 9.719 14.852 1 47.56 112 ASN A CA 1
ATOM 890 C C . ASN A 1 112 ? 1.853 9.797 16.359 1 47.56 112 ASN A C 1
ATOM 892 O O . ASN A 1 112 ? 1.386 10.828 16.844 1 47.56 112 ASN A O 1
ATOM 896 N N . ASP A 1 113 ? 1.197 9.078 17.062 1 45.25 113 ASP A N 1
ATOM 897 C CA . ASP A 1 113 ? 0.904 9.57 18.406 1 45.25 113 ASP A CA 1
ATOM 898 C C . ASP A 1 113 ? 2.168 9.617 19.25 1 45.25 113 ASP A C 1
ATOM 900 O O . ASP A 1 113 ? 2.662 8.578 19.703 1 45.25 113 ASP A O 1
ATOM 904 N N . VAL A 1 114 ? 3.191 10.297 18.969 1 37.81 114 VAL A N 1
ATOM 905 C CA . VAL A 1 114 ? 4.004 10.672 20.125 1 37.81 114 VAL A CA 1
ATOM 906 C C . VAL A 1 114 ? 3.117 10.789 21.359 1 37.81 114 VAL A C 1
ATOM 908 O O . VAL A 1 114 ? 3.529 10.414 22.453 1 37.81 114 VAL A O 1
ATOM 911 N N . LEU A 1 115 ? 2.064 11.617 21.344 1 36.22 115 LEU A N 1
ATOM 912 C CA . LEU A 1 115 ? 1.326 11.969 22.562 1 36.22 115 LEU A CA 1
ATOM 913 C C . LEU A 1 115 ? 0.559 10.766 23.094 1 36.22 115 LEU A C 1
ATOM 915 O O . LEU A 1 115 ? -0.078 10.844 24.141 1 36.22 115 LEU A O 1
ATOM 919 N N . ARG A 1 116 ? 0.274 9.789 22.422 1 38.88 116 ARG A N 1
ATOM 920 C CA . ARG A 1 116 ? -0.484 8.805 23.172 1 38.88 116 ARG A CA 1
ATOM 921 C C . ARG A 1 116 ? 0.377 8.164 24.266 1 38.88 116 ARG A C 1
ATOM 923 O O . ARG A 1 116 ? -0.075 7.27 24.969 1 38.88 116 ARG A O 1
ATOM 930 N N . ARG A 1 117 ? 1.617 8.258 24.328 1 35.53 117 ARG A N 1
ATOM 931 C CA . ARG A 1 117 ? 2.277 7.918 25.578 1 35.53 117 ARG A CA 1
ATOM 932 C C . ARG A 1 117 ? 1.714 8.742 26.734 1 35.53 117 ARG A C 1
ATOM 934 O O . ARG A 1 117 ? 2 8.461 27.906 1 35.53 117 ARG A O 1
ATOM 941 N N . ARG A 1 118 ? 1.37 9.992 26.516 1 32.25 118 ARG A N 1
ATOM 942 C CA . ARG A 1 118 ? 1.117 10.727 27.75 1 32.25 118 ARG A CA 1
ATOM 943 C C . ARG A 1 118 ? -0.106 10.172 28.469 1 32.25 118 ARG A C 1
ATOM 945 O O . ARG A 1 118 ? -0.354 10.508 29.641 1 32.25 118 ARG A O 1
ATOM 952 N N . LYS A 1 119 ? -1.127 9.75 27.75 1 31.12 119 LYS A N 1
ATOM 953 C CA . LYS A 1 119 ? -2.232 9.523 28.672 1 31.12 119 LYS A CA 1
ATOM 954 C C . LYS A 1 119 ? -2.064 8.203 29.422 1 31.12 119 LYS A C 1
ATOM 956 O O . LYS A 1 119 ? -2.957 7.781 30.172 1 31.12 119 LYS A O 1
ATOM 961 N N . LEU A 1 120 ? -1.015 7.43 29.062 1 26.59 120 LEU A N 1
ATOM 962 C CA . LEU A 1 120 ? -0.96 6.504 30.188 1 26.59 120 LEU A CA 1
ATOM 963 C C . LEU A 1 120 ? -0.101 7.066 31.328 1 26.59 120 LEU A C 1
ATOM 965 O O . LEU A 1 120 ? 0.893 7.75 31.062 1 26.59 120 LEU A O 1
ATOM 969 N N . MET B 1 1 ? 3.861 -15.266 -0.907 1 95.62 1 MET B N 1
ATOM 970 C CA . MET B 1 1 ? 4.363 -13.898 -0.93 1 95.62 1 MET B CA 1
ATOM 971 C C . MET B 1 1 ? 3.605 -13.023 0.064 1 95.62 1 MET B C 1
ATOM 973 O O . MET B 1 1 ? 2.389 -13.156 0.209 1 95.62 1 MET B O 1
ATOM 977 N N . LYS B 1 2 ? 4.324 -12.227 0.822 1 97.75 2 LYS B N 1
ATOM 978 C CA . LYS B 1 2 ? 3.758 -11.312 1.814 1 97.75 2 LYS B CA 1
ATOM 979 C C . LYS B 1 2 ? 4.133 -9.867 1.515 1 97.75 2 LYS B C 1
ATOM 981 O O . LYS B 1 2 ? 5.316 -9.539 1.423 1 97.75 2 LYS B O 1
ATOM 986 N N . THR B 1 3 ? 3.082 -8.992 1.353 1 98.19 3 THR B N 1
ATOM 987 C CA . THR B 1 3 ? 3.309 -7.598 0.996 1 98.19 3 THR B CA 1
ATOM 988 C C . THR B 1 3 ? 2.785 -6.672 2.088 1 98.19 3 THR B C 1
ATOM 990 O O . THR B 1 3 ? 1.699 -6.891 2.629 1 98.19 3 THR B O 1
ATOM 993 N N . LEU B 1 4 ? 3.551 -5.68 2.373 1 97.94 4 LEU B N 1
ATOM 994 C CA . LEU B 1 4 ? 3.162 -4.648 3.328 1 97.94 4 LEU B CA 1
ATOM 995 C C . LEU B 1 4 ? 2.98 -3.305 2.631 1 97.94 4 LEU B C 1
ATOM 997 O O . LEU B 1 4 ? 3.846 -2.877 1.862 1 97.94 4 LEU B O 1
ATOM 1001 N N . SER B 1 5 ? 1.854 -2.713 2.791 1 97.81 5 SER B N 1
ATOM 1002 C CA . SER B 1 5 ? 1.614 -1.317 2.436 1 97.81 5 SER B CA 1
ATOM 1003 C C . SER B 1 5 ? 1.508 -0.44 3.68 1 97.81 5 SER B C 1
ATOM 1005 O O . SER B 1 5 ? 0.675 -0.691 4.555 1 97.81 5 SER B O 1
ATOM 1007 N N . TRP B 1 6 ? 2.332 0.62 3.752 1 95.94 6 TRP B N 1
ATOM 1008 C CA . TRP B 1 6 ? 2.414 1.375 4.996 1 95.94 6 TRP B CA 1
ATOM 1009 C C . TRP B 1 6 ? 2.617 2.861 4.719 1 95.94 6 TRP B C 1
ATOM 1011 O O . TRP B 1 6 ? 3.65 3.264 4.18 1 95.94 6 TRP B O 1
ATOM 1021 N N . ASN B 1 7 ? 1.668 3.668 5.078 1 93.94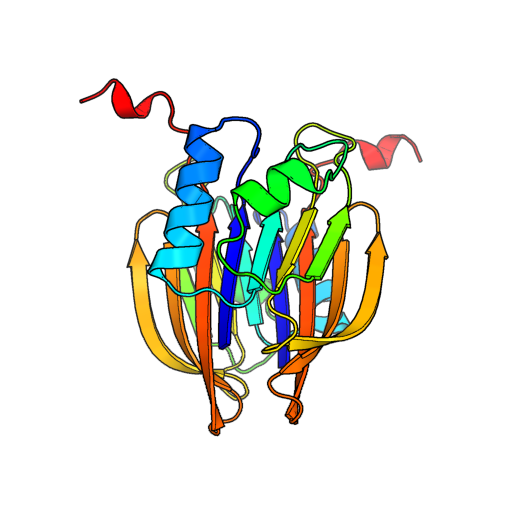 7 ASN B N 1
ATOM 1022 C CA . ASN B 1 7 ? 1.941 5.098 5.211 1 93.94 7 ASN B CA 1
ATOM 1023 C C . ASN B 1 7 ? 2.697 5.406 6.5 1 93.94 7 ASN B C 1
ATOM 1025 O O . ASN B 1 7 ? 2.096 5.48 7.574 1 93.94 7 ASN B O 1
ATOM 1029 N N . ILE B 1 8 ? 3.955 5.707 6.375 1 91.38 8 ILE B N 1
ATOM 1030 C CA . ILE B 1 8 ? 4.812 5.715 7.559 1 91.38 8 ILE B CA 1
ATOM 1031 C C . ILE B 1 8 ? 4.91 7.133 8.117 1 91.38 8 ILE B C 1
ATOM 1033 O O . ILE B 1 8 ? 5.297 7.324 9.273 1 91.38 8 ILE B O 1
ATOM 1037 N N . ARG B 1 9 ? 4.707 8.148 7.297 1 88.5 9 ARG B N 1
ATOM 1038 C CA . ARG B 1 9 ? 4.734 9.547 7.707 1 88.5 9 ARG B CA 1
ATOM 1039 C C . ARG B 1 9 ? 6.086 9.914 8.312 1 88.5 9 ARG B C 1
ATOM 1041 O O . ARG B 1 9 ? 6.152 10.477 9.406 1 88.5 9 ARG B O 1
ATOM 1048 N N . GLY B 1 10 ? 7.055 9.523 7.648 1 90.06 10 GLY B N 1
ATOM 1049 C CA . GLY B 1 10 ? 8.414 9.844 8.055 1 90.06 10 GLY B CA 1
ATOM 1050 C C . GLY B 1 10 ? 9.188 8.641 8.562 1 90.06 10 GLY B C 1
ATOM 1051 O O . GLY B 1 10 ? 8.641 7.809 9.289 1 90.06 10 GLY B O 1
ATOM 1052 N N . VAL B 1 11 ? 10.484 8.531 8.242 1 88.88 11 VAL B N 1
ATOM 1053 C CA . VAL B 1 11 ? 11.32 7.422 8.672 1 88.88 11 VAL B CA 1
ATOM 1054 C C . VAL B 1 11 ? 12.57 7.953 9.367 1 88.88 11 VAL B C 1
ATOM 1056 O O . VAL B 1 11 ? 13.562 7.234 9.516 1 88.88 11 VAL B O 1
ATOM 1059 N N . GLY B 1 12 ? 12.516 9.172 9.781 1 85.12 12 GLY B N 1
ATOM 1060 C CA . GLY B 1 12 ? 13.703 9.844 10.297 1 85.12 12 GLY B CA 1
ATOM 1061 C C . GLY B 1 12 ? 14.078 9.391 11.695 1 85.12 12 GLY B C 1
ATOM 1062 O O . GLY B 1 12 ? 15.25 9.438 12.07 1 85.12 12 GLY B O 1
ATOM 1063 N N . ARG B 1 13 ? 13.211 8.961 12.453 1 87.81 13 ARG B N 1
ATOM 1064 C CA . ARG B 1 13 ? 13.484 8.57 13.828 1 87.81 13 ARG B CA 1
ATOM 1065 C C . ARG B 1 13 ? 13.914 7.102 13.906 1 87.81 13 ARG B C 1
ATOM 1067 O O . ARG B 1 13 ? 13.25 6.23 13.336 1 87.81 13 ARG B O 1
ATOM 1074 N N . PRO B 1 14 ? 14.938 6.848 14.656 1 90.31 14 PRO B N 1
ATOM 1075 C CA . PRO B 1 14 ? 15.43 5.473 14.773 1 90.31 14 PRO B CA 1
ATOM 1076 C C . PRO B 1 14 ? 14.383 4.52 15.352 1 90.31 14 PRO B C 1
ATOM 1078 O O . PRO B 1 14 ? 14.32 3.352 14.961 1 90.31 14 PRO B O 1
ATOM 1081 N N . GLU B 1 15 ? 13.648 5.031 16.25 1 90.56 15 GLU B N 1
ATOM 1082 C CA . GLU B 1 15 ? 12.617 4.195 16.859 1 90.56 15 GLU B CA 1
ATOM 1083 C C . GLU B 1 15 ? 11.609 3.717 15.828 1 90.56 15 GLU B C 1
ATOM 1085 O O . GLU B 1 15 ? 11.188 2.561 15.859 1 90.56 15 GLU B O 1
ATOM 1090 N N . LYS B 1 16 ? 11.312 4.621 15.008 1 90.5 16 LYS B N 1
ATOM 1091 C CA . LYS B 1 16 ? 10.367 4.273 13.953 1 90.5 16 LYS B CA 1
ATOM 1092 C C . LYS B 1 16 ? 10.977 3.266 12.984 1 90.5 16 LYS B C 1
ATOM 1094 O O . LYS B 1 16 ? 10.32 2.305 12.578 1 90.5 16 LYS B O 1
ATOM 1099 N N . ARG B 1 17 ? 12.164 3.438 12.648 1 92.94 17 ARG B N 1
ATOM 1100 C CA . ARG B 1 17 ? 12.836 2.502 11.758 1 92.94 17 ARG B CA 1
ATOM 1101 C C . ARG B 1 17 ? 12.898 1.105 12.367 1 92.94 17 ARG B C 1
ATOM 1103 O O . ARG B 1 17 ? 12.703 0.108 11.672 1 92.94 17 ARG B O 1
ATOM 1110 N N . ARG B 1 18 ? 13.109 1.075 13.602 1 93.5 18 ARG B N 1
ATOM 1111 C CA . ARG B 1 18 ? 13.141 -0.207 14.297 1 93.5 18 ARG B CA 1
ATOM 1112 C C . ARG B 1 18 ? 11.781 -0.889 14.258 1 93.5 18 ARG B C 1
ATOM 1114 O O . ARG B 1 18 ? 11.695 -2.105 14.078 1 93.5 18 ARG B O 1
ATOM 1121 N N . LYS B 1 19 ? 10.773 -0.101 14.461 1 92 19 LYS B N 1
ATOM 1122 C CA . LYS B 1 19 ? 9.422 -0.635 14.398 1 92 19 LYS B CA 1
ATOM 1123 C C . LYS B 1 19 ? 9.117 -1.225 13.023 1 92 19 LYS B C 1
ATOM 1125 O O . LYS B 1 19 ? 8.539 -2.307 12.922 1 92 19 LYS B O 1
ATOM 1130 N N . ILE B 1 20 ? 9.555 -0.53 12.031 1 93.94 20 ILE B N 1
ATOM 1131 C CA . ILE B 1 20 ? 9.359 -1 10.664 1 93.94 20 ILE B CA 1
ATOM 1132 C C . ILE B 1 20 ? 10.125 -2.305 10.453 1 93.94 20 ILE B C 1
ATOM 1134 O O . ILE B 1 20 ? 9.555 -3.297 9.992 1 93.94 20 ILE B O 1
ATOM 1138 N N . ARG B 1 21 ? 11.312 -2.314 10.852 1 95.94 21 ARG B N 1
ATOM 1139 C CA . ARG B 1 21 ? 12.148 -3.5 10.703 1 95.94 21 ARG B CA 1
ATOM 1140 C C . ARG B 1 21 ? 11.539 -4.699 11.414 1 95.94 21 ARG B C 1
ATOM 1142 O O . ARG B 1 21 ? 11.492 -5.801 10.867 1 95.94 21 ARG B O 1
ATOM 1149 N N . ASN B 1 22 ? 11.102 -4.434 12.617 1 95.5 22 ASN B N 1
ATOM 1150 C CA . ASN B 1 22 ? 10.531 -5.516 13.406 1 95.5 22 ASN B CA 1
ATOM 1151 C C . ASN B 1 22 ? 9.273 -6.086 12.75 1 95.5 22 ASN B C 1
ATOM 1153 O O . ASN B 1 22 ? 9.07 -7.301 12.742 1 95.5 22 ASN B O 1
ATOM 1157 N N . LEU B 1 23 ? 8.477 -5.203 12.25 1 93.31 23 LEU B N 1
ATOM 1158 C CA . LEU B 1 23 ? 7.273 -5.672 11.57 1 93.31 23 LEU B CA 1
ATOM 1159 C C . LEU B 1 23 ? 7.629 -6.496 10.336 1 93.31 23 LEU B C 1
ATOM 1161 O O . LEU B 1 23 ? 7.039 -7.551 10.102 1 93.31 23 LEU B O 1
ATOM 1165 N N . LEU B 1 24 ? 8.57 -6.02 9.578 1 96.5 24 LEU B N 1
ATOM 1166 C CA . LEU B 1 24 ? 9.008 -6.723 8.383 1 96.5 24 LEU B CA 1
ATOM 1167 C C . LEU B 1 24 ? 9.562 -8.102 8.727 1 96.5 24 LEU B C 1
ATOM 1169 O O . LEU B 1 24 ? 9.297 -9.078 8.016 1 96.5 24 LEU B O 1
ATOM 1173 N N . LEU B 1 25 ? 10.266 -8.125 9.805 1 96.44 25 LEU B N 1
ATOM 1174 C CA . LEU B 1 25 ? 10.859 -9.375 10.258 1 96.44 25 LEU B CA 1
ATOM 1175 C C . LEU B 1 25 ? 9.797 -10.32 10.805 1 96.44 25 LEU B C 1
ATOM 1177 O O . LEU B 1 25 ? 9.711 -11.477 10.391 1 96.44 25 LEU B O 1
ATOM 1181 N N . ASP B 1 26 ? 8.984 -9.805 11.711 1 94.81 26 ASP B N 1
ATOM 1182 C CA . ASP B 1 26 ? 7.984 -10.609 12.414 1 94.81 26 ASP B CA 1
ATOM 1183 C C . ASP B 1 26 ? 6.988 -11.227 11.438 1 94.81 26 ASP B C 1
ATOM 1185 O O . ASP B 1 26 ? 6.57 -12.375 11.617 1 94.81 26 ASP B O 1
ATOM 1189 N N . LYS B 1 27 ? 6.691 -10.5 10.438 1 94.31 27 LYS B N 1
ATOM 1190 C CA . LYS B 1 27 ? 5.676 -10.977 9.508 1 94.31 27 LYS B CA 1
ATOM 1191 C C . LYS B 1 27 ? 6.312 -11.57 8.258 1 94.31 27 LYS B C 1
ATOM 1193 O O . LYS B 1 27 ? 5.609 -11.961 7.32 1 94.31 27 LYS B O 1
ATOM 1198 N N . ALA B 1 28 ? 7.656 -11.617 8.234 1 96.88 28 ALA B N 1
ATOM 1199 C CA . ALA B 1 28 ? 8.406 -12.188 7.117 1 96.88 28 ALA B CA 1
ATOM 1200 C C . ALA B 1 28 ? 7.977 -11.57 5.789 1 96.88 28 ALA B C 1
ATOM 1202 O O . ALA B 1 28 ? 7.684 -12.289 4.832 1 96.88 28 ALA B O 1
ATOM 1203 N N . ILE B 1 29 ? 7.938 -10.32 5.75 1 97.94 29 ILE B N 1
ATOM 1204 C CA . ILE B 1 29 ? 7.465 -9.57 4.59 1 97.94 29 ILE B CA 1
ATOM 1205 C C . ILE B 1 29 ? 8.453 -9.734 3.436 1 97.94 29 ILE B C 1
ATOM 1207 O O . ILE B 1 29 ? 9.672 -9.648 3.635 1 97.94 29 ILE B O 1
ATOM 1211 N N . ASP B 1 30 ? 7.871 -9.945 2.221 1 98.19 30 ASP B N 1
ATOM 1212 C CA . ASP B 1 30 ? 8.688 -10.117 1.024 1 98.19 30 ASP B CA 1
ATOM 1213 C C . ASP B 1 30 ? 8.812 -8.812 0.246 1 98.19 30 ASP B C 1
ATOM 1215 O O . ASP B 1 30 ? 9.742 -8.633 -0.543 1 98.19 30 ASP B O 1
ATOM 1219 N N . MET B 1 31 ? 7.855 -7.938 0.381 1 98.19 31 MET B N 1
ATOM 1220 C CA . MET B 1 31 ? 7.777 -6.664 -0.331 1 98.19 31 MET B CA 1
ATOM 1221 C C . MET B 1 31 ? 7.129 -5.594 0.537 1 98.19 31 MET B C 1
ATOM 1223 O O . MET B 1 31 ? 6.055 -5.812 1.101 1 98.19 31 MET B O 1
ATOM 1227 N N . ALA B 1 32 ? 7.785 -4.473 0.671 1 98 32 ALA B N 1
ATOM 1228 C CA . ALA B 1 32 ? 7.266 -3.35 1.452 1 98 32 ALA B CA 1
ATOM 1229 C C . ALA B 1 32 ? 7.043 -2.125 0.571 1 98 32 ALA B C 1
ATOM 1231 O O . ALA B 1 32 ? 7.949 -1.697 -0.15 1 98 32 ALA B O 1
ATOM 1232 N N . LEU B 1 33 ? 5.82 -1.61 0.568 1 97.88 33 LEU B N 1
ATOM 1233 C CA . LEU B 1 33 ? 5.441 -0.37 -0.1 1 97.88 33 LEU B CA 1
ATOM 1234 C C . LEU B 1 33 ? 5.23 0.75 0.913 1 97.88 33 LEU B C 1
ATOM 1236 O O . LEU B 1 33 ? 4.227 0.767 1.626 1 97.88 33 LEU B O 1
ATOM 1240 N N . LEU B 1 34 ? 6.176 1.668 0.959 1 95.75 34 LEU B N 1
ATOM 1241 C CA . LEU B 1 34 ? 6.113 2.73 1.957 1 95.75 34 LEU B CA 1
ATOM 1242 C C . LEU B 1 34 ? 5.797 4.07 1.304 1 95.75 34 LEU B C 1
ATOM 1244 O O . LEU B 1 34 ? 6.328 4.387 0.236 1 95.75 34 LEU B O 1
ATOM 1248 N N . GLN B 1 35 ? 4.93 4.781 1.888 1 93.94 35 GLN B N 1
ATOM 1249 C CA . GLN B 1 35 ? 4.562 6.125 1.446 1 93.94 35 GLN B CA 1
ATOM 1250 C C . GLN B 1 35 ? 4.91 7.164 2.508 1 93.94 35 GLN B C 1
ATOM 1252 O O . GLN B 1 35 ? 4.938 6.859 3.701 1 93.94 35 GLN B O 1
ATOM 1257 N N . GLU B 1 36 ? 5.227 8.406 2.076 1 90.88 36 GLU B N 1
ATOM 1258 C CA . GLU B 1 36 ? 5.574 9.562 2.893 1 90.88 36 GLU B CA 1
ATOM 1259 C C . GLU B 1 36 ? 6.801 9.289 3.754 1 90.88 36 GLU B C 1
ATOM 1261 O O . GLU B 1 36 ? 6.785 9.516 4.965 1 90.88 36 GLU B O 1
ATOM 1266 N N . THR B 1 37 ? 7.781 8.797 3.188 1 92.06 37 THR B N 1
ATOM 1267 C CA . THR B 1 37 ? 9.031 8.555 3.896 1 92.06 37 THR B CA 1
ATOM 1268 C C . THR B 1 37 ? 9.641 9.867 4.375 1 92.06 37 THR B C 1
ATOM 1270 O O . THR B 1 37 ? 10.43 9.875 5.324 1 92.06 37 THR B O 1
ATOM 1273 N N . LYS B 1 38 ? 9.32 10.961 3.689 1 89.44 38 LYS B N 1
ATOM 1274 C CA . LYS B 1 38 ? 9.773 12.32 3.979 1 89.44 38 LYS B CA 1
ATOM 1275 C C . LYS B 1 38 ? 11.297 12.422 3.857 1 89.44 38 LYS B C 1
ATOM 1277 O O . LYS B 1 38 ? 11.914 13.297 4.469 1 89.44 38 LYS B O 1
ATOM 1282 N N . GLN B 1 39 ? 11.82 11.414 3.082 1 88.19 39 GLN B N 1
ATOM 1283 C CA . GLN B 1 39 ? 13.258 11.406 2.854 1 88.19 39 GLN B CA 1
ATOM 1284 C C . GLN B 1 39 ? 13.609 12.07 1.521 1 88.19 39 GLN B C 1
ATOM 1286 O O . GLN B 1 39 ? 13.094 11.664 0.474 1 88.19 39 GLN B O 1
ATOM 1291 N N . SER B 1 40 ? 14.477 13.062 1.509 1 84.06 40 SER B N 1
ATOM 1292 C CA . SER B 1 40 ? 14.891 13.781 0.308 1 84.06 40 SER B CA 1
ATOM 1293 C C . SER B 1 40 ? 15.953 13 -0.462 1 84.06 40 SER B C 1
ATOM 1295 O O . SER B 1 40 ? 16.219 13.281 -1.634 1 84.06 40 SER B O 1
ATOM 1297 N N . SER B 1 41 ? 16.547 12.172 0.153 1 79.44 41 SER B N 1
ATOM 1298 C CA . SER B 1 41 ? 17.531 11.32 -0.507 1 79.44 41 SER B CA 1
ATOM 1299 C C . SER B 1 41 ? 17.453 9.883 0.011 1 79.44 41 SER B C 1
ATOM 1301 O O . SER B 1 41 ? 17.453 9.656 1.223 1 79.44 41 SER B O 1
ATOM 1303 N N . THR B 1 42 ? 17.047 9.117 -1.004 1 66.44 42 THR B N 1
ATOM 1304 C CA . THR B 1 42 ? 17.047 7.715 -0.615 1 66.44 42 THR B CA 1
ATOM 1305 C C . THR B 1 42 ? 18.484 7.176 -0.596 1 66.44 42 THR B C 1
ATOM 1307 O O . THR B 1 42 ? 19.141 7.125 -1.633 1 66.44 42 THR B O 1
ATOM 1310 N N . THR B 1 43 ? 19.016 7.227 0.604 1 67.06 43 THR B N 1
ATOM 1311 C CA . THR B 1 43 ? 20.328 6.605 0.736 1 67.06 43 THR B CA 1
ATOM 1312 C C . THR B 1 43 ? 20.203 5.137 1.122 1 67.06 43 THR B C 1
ATOM 1314 O O . THR B 1 43 ? 19.219 4.742 1.753 1 67.06 43 THR B O 1
ATOM 1317 N N . ASN B 1 44 ? 21.062 4.414 0.621 1 68.81 44 ASN B N 1
ATOM 1318 C CA . ASN B 1 44 ? 21.141 2.996 0.953 1 68.81 44 ASN B CA 1
ATOM 1319 C C . ASN B 1 44 ? 21.203 2.775 2.461 1 68.81 44 ASN B C 1
ATOM 1321 O O . ASN B 1 44 ? 20.734 1.75 2.961 1 68.81 44 ASN B O 1
ATOM 1325 N N . LEU B 1 45 ? 21.484 3.818 3.207 1 76.19 45 LEU B N 1
ATOM 1326 C CA . LEU B 1 45 ? 21.766 3.586 4.617 1 76.19 45 LEU B CA 1
ATOM 1327 C C . LEU B 1 45 ? 20.484 3.373 5.406 1 76.19 45 LEU B C 1
ATOM 1329 O O . LEU B 1 45 ? 20.344 2.383 6.129 1 76.19 45 LEU B O 1
ATOM 1333 N N . TRP B 1 46 ? 19.547 4.219 5.234 1 85.12 46 TRP B N 1
ATOM 1334 C CA . TRP B 1 46 ? 18.391 4.031 6.094 1 85.12 46 TRP B CA 1
ATOM 1335 C C . TRP B 1 46 ? 17.531 2.855 5.613 1 85.12 46 TRP B C 1
ATOM 1337 O O . TRP B 1 46 ? 16.875 2.189 6.414 1 85.12 46 TRP B O 1
ATOM 1347 N N . VAL B 1 47 ? 17.609 2.496 4.355 1 90.62 47 VAL B N 1
ATOM 1348 C CA . VAL B 1 47 ? 16.844 1.376 3.811 1 90.62 47 VAL B CA 1
ATOM 1349 C C . VAL B 1 47 ? 17.359 0.066 4.402 1 90.62 47 VAL B C 1
ATOM 1351 O O . VAL B 1 47 ? 16.578 -0.799 4.793 1 90.62 47 VAL B O 1
ATOM 1354 N N . LYS B 1 48 ? 18.672 -0.002 4.523 1 90.62 48 LYS B N 1
ATOM 1355 C CA . LYS B 1 48 ? 19.266 -1.202 5.098 1 90.62 48 LYS B CA 1
ATOM 1356 C C . LYS B 1 48 ? 18.906 -1.345 6.574 1 90.62 48 LYS B C 1
ATOM 1358 O O . LYS B 1 48 ? 18.875 -2.457 7.105 1 90.62 48 LYS B O 1
ATOM 1363 N N . SER B 1 49 ? 18.625 -0.214 7.156 1 93.06 49 SER B N 1
ATOM 1364 C CA . SER B 1 49 ? 18.281 -0.252 8.57 1 93.06 49 SER B CA 1
ATOM 1365 C C . SER B 1 49 ? 16.891 -0.81 8.789 1 93.06 49 SER B C 1
ATOM 1367 O O . SER B 1 49 ? 16.562 -1.303 9.875 1 93.06 49 SER B O 1
ATOM 1369 N N . ILE B 1 50 ? 16.031 -0.783 7.797 1 94.81 50 ILE B N 1
ATOM 1370 C CA . ILE B 1 50 ? 14.672 -1.247 8.016 1 94.81 50 ILE B CA 1
ATOM 1371 C C . ILE B 1 50 ? 14.484 -2.617 7.367 1 94.81 50 ILE B C 1
ATOM 1373 O O . ILE B 1 50 ? 13.633 -3.404 7.801 1 94.81 50 ILE B O 1
ATOM 1377 N N . TRP B 1 51 ? 15.18 -2.967 6.344 1 97.06 51 TRP B N 1
ATOM 1378 C CA . TRP B 1 51 ? 15.008 -4.219 5.613 1 97.06 51 TRP B CA 1
ATOM 1379 C C . TRP B 1 51 ? 15.805 -5.344 6.266 1 97.06 51 TRP B C 1
ATOM 1381 O O . TRP B 1 51 ? 17.031 -5.301 6.309 1 97.06 51 TRP B O 1
ATOM 1391 N N . PRO B 1 52 ? 15.211 -6.406 6.672 1 95.88 52 PRO B N 1
ATOM 1392 C CA . PRO B 1 52 ? 15.883 -7.379 7.531 1 95.88 52 PRO B CA 1
ATOM 1393 C C . PRO B 1 52 ? 16.531 -8.516 6.742 1 95.88 52 PRO B C 1
ATOM 1395 O O . PRO B 1 52 ? 17.156 -9.406 7.328 1 95.88 52 PRO B O 1
ATOM 1398 N N . ARG B 1 53 ? 16.422 -8.602 5.48 1 95.06 53 ARG B N 1
ATOM 1399 C CA . ARG B 1 53 ? 16.938 -9.719 4.699 1 95.06 53 ARG B CA 1
ATOM 1400 C C . ARG B 1 53 ? 18.234 -9.336 3.98 1 95.06 53 ARG B C 1
ATOM 1402 O O . ARG B 1 53 ? 18.531 -8.148 3.826 1 95.06 53 ARG B O 1
ATOM 1409 N N . ASP B 1 54 ? 18.938 -10.336 3.529 1 94.25 54 ASP B N 1
ATOM 1410 C CA 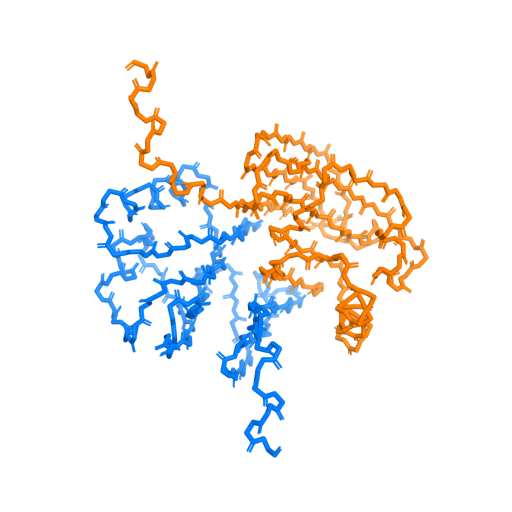. ASP B 1 54 ? 20.219 -10.109 2.861 1 94.25 54 ASP B CA 1
ATOM 1411 C C . ASP B 1 54 ? 20 -9.617 1.432 1 94.25 54 ASP B C 1
ATOM 1413 O O . ASP B 1 54 ? 20.656 -8.664 0.998 1 94.25 54 ASP B O 1
ATOM 1417 N N . LYS B 1 55 ? 19.078 -10.273 0.767 1 96.44 55 LYS B N 1
ATOM 1418 C CA . LYS B 1 55 ? 18.797 -9.891 -0.611 1 96.44 55 LYS B CA 1
ATOM 1419 C C . LYS B 1 55 ? 17.781 -8.742 -0.662 1 96.44 55 LYS B C 1
ATOM 1421 O O . LYS B 1 55 ? 16.781 -8.758 0.058 1 96.44 55 LYS B O 1
ATOM 1426 N N . ILE B 1 56 ? 18.188 -7.742 -1.415 1 96.19 56 ILE B N 1
ATOM 1427 C CA . ILE B 1 56 ? 17.344 -6.547 -1.433 1 96.19 56 ILE B CA 1
ATOM 1428 C C . ILE B 1 56 ? 17.391 -5.902 -2.816 1 96.19 56 ILE B C 1
ATOM 1430 O O . ILE B 1 56 ? 18.453 -5.84 -3.441 1 96.19 56 ILE B O 1
ATOM 1434 N N . GLU B 1 57 ? 16.266 -5.531 -3.314 1 96.62 57 GLU B N 1
ATOM 1435 C CA . GLU B 1 57 ? 16.094 -4.551 -4.383 1 96.62 57 GLU B CA 1
ATOM 1436 C C . GLU B 1 57 ? 15.109 -3.461 -3.98 1 96.62 57 GLU B C 1
ATOM 1438 O O . GLU B 1 57 ? 14.266 -3.674 -3.109 1 96.62 57 GLU B O 1
ATOM 1443 N N . LEU B 1 58 ? 15.305 -2.271 -4.512 1 96.31 58 LEU B N 1
ATOM 1444 C CA . LEU B 1 58 ? 14.414 -1.183 -4.121 1 96.31 58 LEU B CA 1
ATOM 1445 C C . LEU B 1 58 ? 14.266 -0.174 -5.254 1 96.31 58 LEU B C 1
ATOM 1447 O O . LEU B 1 58 ? 15.086 -0.136 -6.172 1 96.31 58 LEU B O 1
ATOM 1451 N N . MET B 1 59 ? 13.203 0.474 -5.285 1 95.25 59 MET B N 1
ATOM 1452 C CA . MET B 1 59 ? 12.914 1.667 -6.078 1 95.25 59 MET B CA 1
ATOM 1453 C C . MET B 1 59 ? 12.312 2.768 -5.207 1 95.25 59 MET B C 1
ATOM 1455 O O . MET B 1 59 ? 11.453 2.5 -4.367 1 95.25 59 MET B O 1
ATOM 1459 N N . SER B 1 60 ? 12.852 4.008 -5.395 1 94.69 60 SER B N 1
ATOM 1460 C CA . SER B 1 60 ? 12.359 5.082 -4.535 1 94.69 60 SER B CA 1
ATOM 1461 C C . SER B 1 60 ? 12.125 6.359 -5.332 1 94.69 60 SER B C 1
ATOM 1463 O O . SER B 1 60 ? 12.656 6.52 -6.434 1 94.69 60 SER B O 1
ATOM 1465 N N . VAL B 1 61 ? 11.273 7.152 -4.816 1 92.44 61 VAL B N 1
ATOM 1466 C CA . VAL B 1 61 ? 11.07 8.539 -5.227 1 92.44 61 VAL B CA 1
ATOM 1467 C C . VAL B 1 61 ? 11.305 9.469 -4.039 1 92.44 61 VAL B C 1
ATOM 1469 O O . VAL B 1 61 ? 10.672 9.32 -2.992 1 92.44 61 VAL B O 1
ATOM 1472 N N . ASP B 1 62 ? 12.156 10.406 -4.262 1 90.75 62 ASP B N 1
ATOM 1473 C CA . ASP B 1 62 ? 12.562 11.305 -3.184 1 90.75 62 ASP B CA 1
ATOM 1474 C C . ASP B 1 62 ? 11.445 12.281 -2.832 1 90.75 62 ASP B C 1
ATOM 1476 O O . ASP B 1 62 ? 10.688 12.703 -3.707 1 90.75 62 ASP B O 1
ATOM 1480 N N . ALA B 1 63 ? 11.539 12.625 -1.555 1 89.19 63 ALA B N 1
ATOM 1481 C CA . ALA B 1 63 ? 10.586 13.641 -1.114 1 89.19 63 ALA B CA 1
ATOM 1482 C C . ALA B 1 63 ? 11.016 15.031 -1.573 1 89.19 63 ALA B C 1
ATOM 1484 O O . ALA B 1 63 ? 12.195 15.391 -1.46 1 89.19 63 ALA B O 1
ATOM 1485 N N . VAL B 1 64 ? 10.055 15.672 -2.133 1 82.06 64 VAL B N 1
ATOM 1486 C CA . VAL B 1 64 ? 10.273 17.078 -2.469 1 82.06 64 VAL B CA 1
ATOM 1487 C C . VAL B 1 64 ? 9.586 17.969 -1.438 1 82.06 64 VAL B C 1
ATOM 1489 O O . VAL B 1 64 ? 10.117 19.016 -1.06 1 82.06 64 VAL B O 1
ATOM 1492 N N . GLY B 1 65 ? 8.422 17.484 -0.829 1 79.06 65 GLY B N 1
ATOM 1493 C CA . GLY B 1 65 ? 7.688 18.156 0.228 1 79.06 65 GLY B CA 1
ATOM 1494 C C . GLY B 1 65 ? 7.461 17.297 1.449 1 79.06 65 GLY B C 1
ATOM 1495 O O . GLY B 1 65 ? 7.902 16.141 1.488 1 79.06 65 GLY B O 1
ATOM 1496 N N . PRO B 1 66 ? 6.867 17.844 2.453 1 74.5 66 PRO B N 1
ATOM 1497 C CA . PRO B 1 66 ? 6.746 17.203 3.76 1 74.5 66 PRO B CA 1
ATOM 1498 C C . PRO B 1 66 ? 5.836 15.977 3.729 1 74.5 66 PRO B C 1
ATOM 1500 O O . PRO B 1 66 ? 5.852 15.164 4.656 1 74.5 66 PRO B O 1
ATOM 1503 N N . ALA B 1 67 ? 5.129 15.867 2.676 1 70.25 67 ALA B N 1
ATOM 1504 C CA . ALA B 1 67 ? 4.199 14.742 2.596 1 70.25 67 ALA B CA 1
ATOM 1505 C C . ALA B 1 67 ? 4.527 13.844 1.41 1 70.25 67 ALA B C 1
ATOM 1507 O O . ALA B 1 67 ? 3.639 13.219 0.827 1 70.25 67 ALA B O 1
ATOM 1508 N N . ASP B 1 68 ? 5.883 13.828 1.209 1 84.94 68 ASP B N 1
ATOM 1509 C CA . ASP B 1 68 ? 6.289 13.117 0.003 1 84.94 68 ASP B CA 1
ATOM 1510 C C . ASP B 1 68 ? 7.262 11.984 0.336 1 84.94 68 ASP B C 1
ATOM 1512 O O . ASP B 1 68 ? 7.598 11.773 1.503 1 84.94 68 ASP B O 1
ATOM 1516 N N . GLY B 1 69 ? 7.598 11.258 -0.775 1 91.94 69 GLY B N 1
ATOM 1517 C CA . GLY B 1 69 ? 8.578 10.195 -0.676 1 91.94 69 GLY B CA 1
ATOM 1518 C C . GLY B 1 69 ? 7.961 8.805 -0.755 1 91.94 69 GLY B C 1
ATOM 1519 O O . GLY B 1 69 ? 7.051 8.484 0.01 1 91.94 69 GLY B O 1
ATOM 1520 N N . LEU B 1 70 ? 8.438 8.047 -1.644 1 95.06 70 LEU B N 1
ATOM 1521 C CA . LEU B 1 70 ? 7.992 6.676 -1.864 1 95.06 70 LEU B CA 1
ATOM 1522 C C . LEU B 1 70 ? 9.18 5.715 -1.885 1 95.06 70 LEU B C 1
ATOM 1524 O O . LEU B 1 70 ? 10.258 6.07 -2.355 1 95.06 70 LEU B O 1
ATOM 1528 N N . ILE B 1 71 ? 8.891 4.57 -1.371 1 95.62 71 ILE B N 1
ATOM 1529 C CA . ILE B 1 71 ? 9.883 3.523 -1.614 1 95.62 71 ILE B CA 1
ATOM 1530 C C . ILE B 1 71 ? 9.188 2.166 -1.705 1 95.62 71 ILE B C 1
ATOM 1532 O O . ILE B 1 71 ? 8.242 1.895 -0.959 1 95.62 71 ILE B O 1
ATOM 1536 N N . CYS B 1 72 ? 9.594 1.366 -2.637 1 97.38 72 CYS B N 1
ATOM 1537 C CA . CYS B 1 72 ? 9.305 -0.061 -2.729 1 97.38 72 CYS B CA 1
ATOM 1538 C C . CYS B 1 72 ? 10.562 -0.888 -2.486 1 97.38 72 CYS B C 1
ATOM 1540 O O . CYS B 1 72 ? 11.594 -0.655 -3.117 1 97.38 72 CYS B O 1
ATOM 1542 N N . ILE B 1 73 ? 10.477 -1.761 -1.528 1 97.5 73 ILE B N 1
ATOM 1543 C CA . ILE B 1 73 ? 11.586 -2.654 -1.205 1 97.5 73 ILE B CA 1
ATOM 1544 C C . ILE B 1 73 ? 11.125 -4.105 -1.301 1 97.5 73 ILE B C 1
ATOM 1546 O O . ILE B 1 73 ? 10.031 -4.449 -0.832 1 97.5 73 ILE B O 1
ATOM 1550 N N . TRP B 1 74 ? 11.977 -4.953 -1.926 1 97.88 74 TRP B N 1
ATOM 1551 C CA . TRP B 1 74 ? 11.5 -6.328 -2.025 1 97.88 74 TRP B CA 1
ATOM 1552 C C . TRP B 1 74 ? 12.664 -7.305 -2.088 1 97.88 74 TRP B C 1
ATOM 1554 O O . TRP B 1 74 ? 13.82 -6.898 -2.268 1 97.88 74 TRP B O 1
ATOM 1564 N N . ASP B 1 75 ? 12.391 -8.562 -1.801 1 97.94 75 ASP B N 1
ATOM 1565 C CA . ASP B 1 75 ? 13.297 -9.688 -1.991 1 97.94 75 ASP B CA 1
ATOM 1566 C C . ASP B 1 75 ? 13.281 -10.164 -3.441 1 97.94 75 ASP B C 1
ATOM 1568 O O . ASP B 1 75 ? 12.281 -10.695 -3.918 1 97.94 75 ASP B O 1
ATOM 1572 N N . PRO B 1 76 ? 14.406 -10.039 -4.152 1 97.62 76 PRO B N 1
ATOM 1573 C CA . PRO B 1 76 ? 14.43 -10.398 -5.574 1 97.62 76 PRO B CA 1
ATOM 1574 C C . PRO B 1 76 ? 14.281 -11.898 -5.801 1 97.62 76 PRO B C 1
ATOM 1576 O O . PRO B 1 76 ? 14.039 -12.336 -6.926 1 97.62 76 PRO B O 1
ATOM 1579 N N . GLU B 1 77 ? 14.398 -12.68 -4.777 1 97.12 77 GLU B N 1
ATOM 1580 C CA . GLU B 1 77 ? 14.195 -14.117 -4.906 1 97.12 77 GLU B CA 1
ATOM 1581 C C . GLU B 1 77 ? 12.711 -14.461 -4.953 1 97.12 77 GLU B C 1
ATOM 1583 O O . GLU B 1 77 ? 12.328 -15.539 -5.414 1 97.12 77 GLU B O 1
ATOM 1588 N N . VAL B 1 78 ? 11.938 -13.586 -4.418 1 96.69 78 VAL B N 1
ATOM 1589 C CA . VAL B 1 78 ? 10.492 -13.797 -4.402 1 96.69 78 VAL B CA 1
ATOM 1590 C C . VAL B 1 78 ? 9.852 -13.094 -5.598 1 96.69 78 VAL B C 1
ATOM 1592 O O . VAL B 1 78 ? 9.062 -13.688 -6.328 1 96.69 78 VAL B O 1
ATOM 1595 N N . PHE B 1 79 ? 10.164 -11.828 -5.789 1 97.69 79 PHE B N 1
ATOM 1596 C CA . PHE B 1 79 ? 9.664 -11.023 -6.898 1 97.69 79 PHE B CA 1
ATOM 1597 C C . PHE B 1 79 ? 10.805 -10.641 -7.836 1 97.69 79 PHE B C 1
ATOM 1599 O O . PHE B 1 79 ? 11.758 -9.969 -7.426 1 97.69 79 PHE B O 1
ATOM 1606 N N . GLN B 1 80 ? 10.672 -11.07 -9.07 1 98 80 GLN B N 1
ATOM 1607 C CA . GLN B 1 80 ? 11.664 -10.727 -10.094 1 98 80 GLN B CA 1
ATOM 1608 C C . GLN B 1 80 ? 11.18 -9.578 -10.969 1 98 80 GLN B C 1
ATOM 1610 O O . GLN B 1 80 ? 10.227 -9.734 -11.734 1 98 80 GLN B O 1
ATOM 1615 N N . LEU B 1 81 ? 11.852 -8.523 -10.914 1 98 81 LEU B N 1
ATOM 1616 C CA . LEU B 1 81 ? 11.469 -7.309 -11.625 1 98 81 LEU B CA 1
ATOM 1617 C C . LEU B 1 81 ? 11.727 -7.457 -13.125 1 98 81 LEU B C 1
ATOM 1619 O O . LEU B 1 81 ? 12.789 -7.938 -13.531 1 98 81 LEU B O 1
ATOM 1623 N N . SER B 1 82 ? 10.805 -7.047 -13.898 1 98 82 SER B N 1
ATOM 1624 C CA . SER B 1 82 ? 10.969 -7.008 -15.352 1 98 82 SER B CA 1
ATOM 1625 C C . SER B 1 82 ? 11.07 -5.57 -15.859 1 98 82 SER B C 1
ATOM 1627 O O . SER B 1 82 ? 11.945 -5.254 -16.656 1 98 82 SER B O 1
ATOM 1629 N N . GLU B 1 83 ? 10.125 -4.738 -15.398 1 97.31 83 GLU B N 1
ATOM 1630 C CA . GLU B 1 83 ? 10.062 -3.334 -15.797 1 97.31 83 GLU B CA 1
ATOM 1631 C C . GLU B 1 83 ? 9.625 -2.453 -14.625 1 97.31 83 GLU B C 1
ATOM 1633 O O . GLU B 1 83 ? 8.914 -2.908 -13.734 1 97.31 83 GLU B O 1
ATOM 1638 N N . CYS B 1 84 ? 10.164 -1.229 -14.68 1 96.75 84 CYS B N 1
ATOM 1639 C CA . CYS B 1 84 ? 9.734 -0.264 -13.672 1 96.75 84 CYS B CA 1
ATOM 1640 C C . CYS B 1 84 ? 9.695 1.145 -14.25 1 96.75 84 CYS B C 1
ATOM 1642 O O . CYS B 1 84 ? 10.367 1.432 -15.242 1 96.75 84 CYS B O 1
ATOM 1644 N N . CYS B 1 85 ? 8.859 1.922 -13.688 1 95.75 85 CYS B N 1
ATOM 1645 C CA . CYS B 1 85 ? 8.789 3.348 -13.992 1 95.75 85 CYS B CA 1
ATOM 1646 C C . CYS B 1 85 ? 8.344 4.141 -12.766 1 95.75 85 CYS B C 1
ATOM 1648 O O . CYS B 1 85 ? 7.746 3.588 -11.844 1 95.75 85 CYS B O 1
ATOM 1650 N N . SER B 1 86 ? 8.82 5.344 -12.719 1 93.88 86 SER B N 1
ATOM 1651 C CA . SER B 1 86 ? 8.422 6.203 -11.602 1 93.88 86 SER B CA 1
ATOM 1652 C C . SER B 1 86 ? 8.188 7.633 -12.07 1 93.88 86 SER B C 1
ATOM 1654 O O . SER B 1 86 ? 8.68 8.039 -13.125 1 93.88 86 SER B O 1
ATOM 1656 N N . SER B 1 87 ? 7.312 8.297 -11.344 1 91.81 87 SER B N 1
ATOM 1657 C CA . SER B 1 87 ? 7.102 9.734 -11.422 1 91.81 87 SER B CA 1
ATOM 1658 C C . SER B 1 87 ? 7.199 10.383 -10.047 1 91.81 87 SER B C 1
ATOM 1660 O O . SER B 1 87 ? 7.633 9.75 -9.086 1 91.81 87 SER B O 1
ATOM 1662 N N . ARG B 1 88 ? 6.809 11.602 -9.953 1 87.25 88 ARG B N 1
ATOM 1663 C CA . ARG B 1 88 ? 6.961 12.359 -8.711 1 87.25 88 ARG B CA 1
ATOM 1664 C C . ARG B 1 88 ? 6.195 11.695 -7.574 1 87.25 88 ARG B C 1
ATOM 1666 O O . ARG B 1 88 ? 6.66 11.688 -6.43 1 87.25 88 ARG B O 1
ATOM 1673 N N . ASN B 1 89 ? 5.074 11.062 -7.891 1 91.12 89 ASN B N 1
ATOM 1674 C CA . ASN B 1 89 ? 4.242 10.562 -6.801 1 91.12 89 ASN B CA 1
ATOM 1675 C C . ASN B 1 89 ? 3.812 9.125 -7.039 1 91.12 89 ASN B C 1
ATOM 1677 O O . ASN B 1 89 ? 2.791 8.68 -6.512 1 91.12 89 ASN B O 1
ATOM 1681 N N . LEU B 1 90 ? 4.625 8.43 -7.898 1 93.88 90 LEU B N 1
ATOM 1682 C CA . LEU B 1 90 ? 4.184 7.086 -8.258 1 93.88 90 LEU B CA 1
ATOM 1683 C C . LEU B 1 90 ? 5.375 6.191 -8.578 1 93.88 90 LEU B C 1
ATOM 1685 O O . LEU B 1 90 ? 6.316 6.621 -9.25 1 93.88 90 LEU B O 1
ATOM 1689 N N . ILE B 1 91 ? 5.301 5 -8.133 1 96.19 91 ILE B N 1
ATOM 1690 C CA . ILE B 1 91 ? 6.199 3.932 -8.562 1 96.19 91 ILE B CA 1
ATOM 1691 C C . ILE B 1 91 ? 5.391 2.766 -9.125 1 96.19 91 ILE B C 1
ATOM 1693 O O . ILE B 1 91 ? 4.43 2.312 -8.5 1 96.19 91 ILE B O 1
ATOM 1697 N N . LEU B 1 92 ? 5.738 2.354 -10.312 1 97.25 92 LEU B N 1
ATOM 1698 C CA . LEU B 1 92 ? 5.148 1.173 -10.93 1 97.25 92 LEU B CA 1
ATOM 1699 C C . LEU B 1 92 ? 6.199 0.086 -11.133 1 97.25 92 LEU B C 1
ATOM 1701 O O . LEU B 1 92 ? 7.266 0.344 -11.703 1 97.25 92 LEU B O 1
ATOM 1705 N N . LEU B 1 93 ? 5.879 -1.109 -10.617 1 98.19 93 LEU B N 1
ATOM 1706 C CA . LEU B 1 93 ? 6.742 -2.271 -10.812 1 98.19 93 LEU B CA 1
ATOM 1707 C C . LEU B 1 93 ? 5.988 -3.389 -11.531 1 98.19 93 LEU B C 1
ATOM 1709 O O . LEU B 1 93 ? 4.848 -3.693 -11.188 1 98.19 93 LEU B O 1
ATOM 1713 N N . SER B 1 94 ? 6.609 -3.92 -12.5 1 97.94 94 SER B N 1
ATOM 1714 C CA . SER B 1 94 ? 6.094 -5.109 -13.172 1 97.94 94 SER B CA 1
ATOM 1715 C C . SER B 1 94 ? 7.117 -6.238 -13.156 1 97.94 94 SER B C 1
ATOM 1717 O O . SER B 1 94 ? 8.305 -6.012 -13.414 1 97.94 94 SER B O 1
ATOM 1719 N N . GLY B 1 95 ? 6.59 -7.418 -12.781 1 97.69 95 GLY B N 1
ATOM 1720 C CA . GLY B 1 95 ? 7.477 -8.57 -12.742 1 97.69 95 GLY B CA 1
ATOM 1721 C C . GLY B 1 95 ? 6.746 -9.875 -12.5 1 97.69 95 GLY B C 1
ATOM 1722 O O . GLY B 1 95 ? 5.594 -10.039 -12.914 1 97.69 95 GLY B O 1
ATOM 1723 N N . LYS B 1 96 ? 7.559 -10.828 -11.93 1 96.62 96 LYS B N 1
ATOM 1724 C CA . LYS B 1 96 ? 6.996 -12.156 -11.68 1 96.62 96 LYS B CA 1
ATOM 1725 C C . LYS B 1 96 ? 7.254 -12.602 -10.242 1 96.62 96 LYS B C 1
ATOM 1727 O O . LYS B 1 96 ? 8.336 -12.383 -9.703 1 96.62 96 LYS B O 1
ATOM 1732 N N . ILE B 1 97 ? 6.207 -13.188 -9.664 1 94.06 97 ILE B N 1
ATOM 1733 C CA . ILE B 1 97 ? 6.371 -13.836 -8.367 1 94.06 97 ILE B CA 1
ATOM 1734 C C . ILE B 1 97 ? 6.844 -15.273 -8.562 1 94.06 97 ILE B C 1
ATOM 1736 O O . ILE B 1 97 ? 6.23 -16.047 -9.312 1 94.06 97 ILE B O 1
ATOM 1740 N N . HIS B 1 98 ? 7.934 -15.633 -7.969 1 91.56 98 HIS B N 1
ATOM 1741 C CA . HIS B 1 98 ? 8.539 -16.953 -8.055 1 91.56 98 HIS B CA 1
ATOM 1742 C C . HIS B 1 98 ? 8.688 -17.406 -9.5 1 91.56 98 HIS B C 1
ATOM 1744 O O . HIS B 1 98 ? 8.367 -18.547 -9.844 1 91.56 98 HIS B O 1
ATOM 1750 N N . ASN B 1 99 ? 8.867 -16.531 -10.312 1 85.5 99 ASN B N 1
ATOM 1751 C CA . ASN B 1 99 ? 9.156 -16.75 -11.727 1 85.5 99 ASN B CA 1
ATOM 1752 C C . ASN B 1 99 ? 7.961 -17.359 -12.445 1 85.5 99 ASN B C 1
ATOM 1754 O O . ASN B 1 99 ? 8.133 -18.094 -13.422 1 85.5 99 ASN B O 1
ATOM 1758 N N . SER B 1 100 ? 6.816 -17.203 -11.93 1 88.31 100 SER B N 1
ATOM 1759 C CA . SER B 1 100 ? 5.691 -17.906 -12.531 1 88.31 100 SER B CA 1
ATOM 1760 C C . SER B 1 100 ? 4.477 -17 -12.672 1 88.31 100 SER B C 1
ATOM 1762 O O . SER B 1 100 ? 3.754 -17.062 -13.664 1 88.31 100 SER B O 1
ATOM 1764 N N . PHE B 1 101 ? 4.371 -16.109 -11.75 1 91.38 101 PHE B N 1
ATOM 1765 C CA . PHE B 1 101 ? 3.135 -15.336 -11.695 1 91.38 101 PHE B CA 1
ATOM 1766 C C . PHE B 1 101 ? 3.4 -13.859 -11.977 1 91.38 101 PHE B C 1
ATOM 1768 O O . PHE B 1 101 ? 4.211 -13.234 -11.289 1 91.38 101 PHE B O 1
ATOM 1775 N N . ASP B 1 102 ? 2.672 -13.367 -13.125 1 94.38 102 ASP B N 1
ATOM 1776 C CA . ASP B 1 102 ? 2.818 -11.953 -13.445 1 94.38 102 ASP B CA 1
ATOM 1777 C C . ASP B 1 102 ? 2.195 -11.078 -12.359 1 94.38 102 ASP B C 1
ATOM 1779 O O . ASP B 1 102 ? 1.07 -11.328 -11.922 1 94.38 102 ASP B O 1
ATOM 1783 N N . TYR B 1 103 ? 2.969 -10.086 -11.969 1 96.19 103 TYR B N 1
ATOM 1784 C CA . TYR B 1 103 ? 2.523 -9.227 -10.875 1 96.19 103 TYR B CA 1
ATOM 1785 C C . TYR B 1 103 ? 2.924 -7.777 -11.125 1 96.19 103 TYR B C 1
ATOM 1787 O O . TYR B 1 103 ? 4.047 -7.5 -11.555 1 96.19 103 TYR B O 1
ATOM 1795 N N . VAL B 1 104 ? 1.954 -6.859 -10.93 1 97 104 VAL B N 1
ATOM 1796 C CA . VAL B 1 104 ? 2.176 -5.426 -11.078 1 97 104 VAL B CA 1
ATOM 1797 C C . VAL B 1 104 ? 1.816 -4.707 -9.781 1 97 104 VAL B C 1
ATOM 1799 O O . VAL B 1 104 ? 0.782 -4.992 -9.172 1 97 104 VAL B O 1
ATOM 1802 N N . ILE B 1 105 ? 2.668 -3.801 -9.414 1 97 105 ILE B N 1
ATOM 1803 C CA . ILE B 1 105 ? 2.461 -3.014 -8.203 1 97 105 ILE B CA 1
ATOM 1804 C C . ILE B 1 105 ? 2.514 -1.525 -8.539 1 97 105 ILE B C 1
ATOM 1806 O O . ILE B 1 105 ? 3.406 -1.078 -9.266 1 97 105 ILE B O 1
ATOM 1810 N N . VAL B 1 106 ? 1.558 -0.833 -8.023 1 96.69 106 VAL B N 1
ATOM 1811 C CA . VAL B 1 106 ? 1.556 0.625 -8.078 1 96.69 106 VAL B CA 1
ATOM 1812 C C . VAL B 1 106 ? 1.566 1.199 -6.664 1 96.69 106 VAL B C 1
ATOM 1814 O O . VAL B 1 106 ? 0.69 0.886 -5.855 1 96.69 106 VAL B O 1
ATOM 1817 N N . ASN B 1 107 ? 2.592 1.916 -6.359 1 97.31 107 ASN B N 1
ATOM 1818 C CA . ASN B 1 107 ? 2.729 2.611 -5.082 1 97.31 107 ASN B CA 1
ATOM 1819 C C . ASN B 1 107 ? 2.652 4.125 -5.258 1 97.31 107 ASN B C 1
ATOM 1821 O O . ASN B 1 107 ? 3.451 4.711 -5.992 1 97.31 107 ASN B O 1
ATOM 1825 N N . THR B 1 108 ? 1.673 4.785 -4.605 1 94.12 108 THR B N 1
ATOM 1826 C CA . THR B 1 108 ? 1.493 6.207 -4.887 1 94.12 108 THR B CA 1
ATOM 1827 C C . THR B 1 108 ? 0.983 6.945 -3.654 1 94.12 108 THR B C 1
ATOM 1829 O O . THR B 1 108 ? 0.423 6.328 -2.744 1 94.12 108 THR B O 1
ATOM 1832 N N . TYR B 1 109 ? 1.266 8.203 -3.564 1 88.75 109 TYR B N 1
ATOM 1833 C CA . TYR B 1 109 ? 0.609 9.102 -2.627 1 88.75 109 TYR B CA 1
ATOM 1834 C C . TYR B 1 109 ? 0.002 10.297 -3.354 1 88.75 109 TYR B C 1
ATOM 1836 O O . TYR B 1 109 ? 0.438 10.648 -4.453 1 88.75 109 TYR B O 1
ATOM 1844 N N . ALA B 1 110 ? -1.312 10.781 -2.896 1 73.56 110 ALA B N 1
ATOM 1845 C CA . ALA B 1 110 ? -2.031 11.891 -3.52 1 73.56 110 ALA B CA 1
ATOM 1846 C C . ALA B 1 110 ? -1.582 13.234 -2.943 1 73.56 110 ALA B C 1
ATOM 1848 O O . ALA B 1 110 ? -1.849 13.539 -1.779 1 73.56 110 ALA B O 1
ATOM 1849 N N . PRO B 1 111 ? -0.705 13.969 -3.742 1 61.22 111 PRO B N 1
ATOM 1850 C CA . PRO B 1 111 ? -0.399 15.281 -3.172 1 61.22 111 PRO B CA 1
ATOM 1851 C C . PRO B 1 111 ? -1.645 16.141 -2.971 1 61.22 111 PRO B C 1
ATOM 1853 O O . PRO B 1 111 ? -2.619 16 -3.715 1 61.22 111 PRO B O 1
ATOM 1856 N N . ASN B 1 112 ? -2.131 16.516 -1.752 1 47.88 112 ASN B N 1
ATOM 1857 C CA . ASN B 1 112 ? -3.223 17.453 -1.516 1 47.88 112 ASN B CA 1
ATOM 1858 C C . ASN B 1 112 ? -3.084 18.703 -2.377 1 47.88 112 ASN B C 1
ATOM 1860 O O . ASN B 1 112 ? -2.787 19.781 -1.866 1 47.88 112 ASN B O 1
ATOM 1864 N N . ASP B 1 113 ? -2.365 18.875 -3.338 1 46 113 ASP B N 1
ATOM 1865 C CA . ASP B 1 113 ? -2.207 20.25 -3.801 1 46 113 ASP B CA 1
ATOM 1866 C C . ASP B 1 113 ? -3.492 20.766 -4.445 1 46 113 ASP B C 1
ATOM 1868 O O . ASP B 1 113 ? -3.852 20.344 -5.547 1 46 113 ASP B O 1
ATOM 1872 N N . VAL B 1 114 ? -4.527 20.953 -3.816 1 38 114 VAL B N 1
ATOM 1873 C CA . VAL B 1 114 ? -5.453 21.969 -4.324 1 38 114 VAL B CA 1
ATOM 1874 C C . VAL B 1 114 ? -4.684 23.031 -5.102 1 38 114 VAL B C 1
ATOM 1876 O O . VAL B 1 114 ? -5.148 23.5 -6.141 1 38 114 VAL B O 1
ATOM 1879 N N . LEU B 1 115 ? -3.676 23.656 -4.508 1 36.28 115 LEU B N 1
ATOM 1880 C CA . LEU B 1 115 ? -3.041 24.844 -5.074 1 36.28 115 LEU B CA 1
ATOM 1881 C C . LEU B 1 115 ? -2.277 24.5 -6.348 1 36.28 115 LEU B C 1
ATOM 1883 O O . LEU B 1 115 ? -1.756 25.375 -7.027 1 36.28 115 LEU B O 1
ATOM 1887 N N . ARG B 1 116 ? -1.904 23.375 -6.598 1 39.62 116 ARG B N 1
ATOM 1888 C CA . ARG B 1 116 ? -1.172 23.297 -7.855 1 39.62 116 ARG B CA 1
ATOM 1889 C C . ARG B 1 116 ? -2.092 23.578 -9.039 1 39.62 116 ARG B C 1
ATOM 1891 O O . ARG B 1 116 ? -1.658 23.531 -10.195 1 39.62 116 ARG B O 1
ATOM 1898 N N . ARG B 1 117 ? -3.338 23.578 -8.969 1 35.5 117 ARG B N 1
ATOM 1899 C CA . ARG B 1 117 ? -4.102 24.172 -10.055 1 35.5 117 ARG B CA 1
ATOM 1900 C C . ARG B 1 117 ? -3.672 25.625 -10.289 1 35.5 117 ARG B C 1
ATOM 1902 O O . ARG B 1 117 ? -3.998 26.219 -11.312 1 35.5 117 ARG B O 1
ATOM 1909 N N . ARG B 1 118 ? -3.346 26.359 -9.234 1 32 118 ARG B N 1
ATOM 1910 C CA . ARG B 1 118 ? -3.219 27.781 -9.539 1 32 118 ARG B CA 1
ATOM 1911 C C . ARG B 1 118 ? -2.021 28.047 -10.453 1 32 118 ARG B C 1
ATOM 1913 O O . ARG B 1 118 ? -1.873 29.141 -10.992 1 32 118 ARG B O 1
ATOM 1920 N N . LYS B 1 119 ? -0.923 27.281 -10.273 1 31.17 119 LYS B N 1
ATOM 1921 C CA . LYS B 1 119 ? 0.133 27.891 -11.086 1 31.17 119 LYS B CA 1
ATOM 1922 C C . LYS B 1 119 ? -0.012 27.5 -12.555 1 31.17 119 LYS B C 1
ATOM 1924 O O . LYS B 1 119 ? 0.854 27.828 -13.367 1 31.17 119 LYS B O 1
ATOM 1929 N N . LEU B 1 120 ? -0.966 26.609 -12.875 1 27.17 120 LEU B N 1
ATOM 1930 C CA . LEU B 1 120 ? -1.052 26.766 -14.328 1 27.17 120 LEU B CA 1
ATOM 1931 C C . LEU B 1 120 ? -2.02 27.875 -14.703 1 27.17 120 LEU B C 1
ATOM 1933 O O . LEU B 1 120 ? -3.037 28.078 -14.031 1 27.17 120 LEU B O 1
#

Foldseek 3Di:
DAEEEDAQLADPDLVSLVVLQCVCVVVVHFKYKYWQNQAQDDDPVSVPSNHDDDAKDKDKAGDPDSRGIIMMMGHCCQWPFDDWDDDNFKIWTWTAGNRPHTDIDIHGDDDPPPPVVPVD/DAEEEDAQLAQPDLVSLVVLQCVCVVVVHFKYKYWQNQAQDDDPVSVPSNHDDDAKDKDKAGDPDSRGIIMMMGHCCQWPWDDWDDDNFWIWTWTAGNRPHTDIDIHGDDDPPPPVVPVD

Radius of gyration: 16.91 Å; Cα contacts (8 Å, |Δi|>4): 569; chains: 2; bounding box: 44×49×47 Å

Secondary structure (DSSP, 8-state):
-EEEEEE-S---SHHHHHHHHHHHHHTT-SEEEEE----SS--HHHHHHH--SS--EEEEE--SSTT--EEEEE-TTTEEEEEEEEETTEEEEEEEETTTEEEEEEEEE---TTGGGTT-/-EEEEEE-S---SHHHHHHHHHHHHHTT-SEEEEE----SS--HHHHHHH--SS--EEEEE--SSTT--EEEEE-TTTEEEEEEEEETTEEEEEEEETTTEEEEEEEEE----SGGGTT-